Protein AF-A0A259M9S2-F1 (afdb_monomer)

Nearest PDB structures (foldseek):
  8auw-assembly1_D  TM=3.754E-01  e=5.246E-01  Homo sapiens
  6jx6-assembly1_A  TM=3.924E-01  e=1.487E+00  Homo sapiens
  8e2i-assembly1_F  TM=3.327E-01  e=1.340E+00  Homo sapiens
  4tx5-assembly1_A  TM=2.557E-01  e=1.566E+00  Homo sapiens

Structure (mmCIF, N/CA/C/O backbone):
data_AF-A0A259M9S2-F1
#
_entry.id   AF-A0A259M9S2-F1
#
loop_
_atom_site.group_PDB
_atom_site.id
_atom_site.type_symbol
_atom_site.label_atom_id
_atom_site.label_alt_id
_atom_site.label_comp_id
_atom_site.label_asym_id
_atom_site.label_entity_id
_atom_site.label_seq_id
_atom_site.pdbx_PDB_ins_code
_atom_site.Cartn_x
_atom_site.Cartn_y
_atom_site.Cartn_z
_atom_site.occupancy
_atom_site.B_iso_or_equiv
_atom_site.auth_seq_id
_atom_site.auth_comp_id
_atom_site.auth_asym_id
_atom_site.auth_atom_id
_atom_site.pdbx_PDB_model_num
ATOM 1 N N . MET A 1 1 ? -10.170 16.802 14.556 1.00 42.56 1 MET A N 1
ATOM 2 C CA . MET A 1 1 ? -9.519 15.478 14.383 1.00 42.56 1 MET A CA 1
ATOM 3 C C . MET A 1 1 ? -10.327 14.348 15.029 1.00 42.56 1 MET A C 1
ATOM 5 O O . MET A 1 1 ? -10.596 13.367 14.350 1.00 42.56 1 MET A O 1
ATOM 9 N N . LEU A 1 2 ? -10.791 14.502 16.278 1.00 36.97 2 LEU A N 1
ATOM 10 C CA . LEU A 1 2 ? -11.639 13.516 16.976 1.00 36.9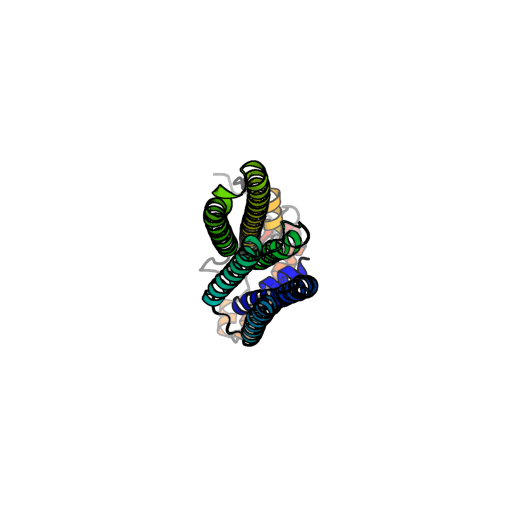7 2 LEU A CA 1
ATOM 11 C C . LEU A 1 2 ? -13.005 13.256 16.301 1.00 36.97 2 LEU A C 1
ATOM 13 O O . LEU A 1 2 ? -13.435 12.109 16.239 1.00 36.97 2 LEU A O 1
ATOM 17 N N . SER A 1 3 ? -13.641 14.275 15.708 1.00 39.19 3 SER A N 1
ATOM 18 C CA . SER A 1 3 ? -14.917 14.130 14.978 1.00 39.19 3 SER A CA 1
ATOM 19 C C . SER A 1 3 ? -14.805 13.242 13.731 1.00 39.19 3 SER A C 1
ATOM 21 O O . SER A 1 3 ? -15.611 12.339 13.536 1.00 39.19 3 SER A O 1
ATOM 23 N N . VAL A 1 4 ? -13.746 13.424 12.937 1.00 52.00 4 VAL A N 1
ATOM 24 C CA . VAL A 1 4 ? -13.471 12.629 11.724 1.00 52.00 4 VAL A CA 1
ATOM 25 C C . VAL A 1 4 ? -13.143 11.170 12.064 1.00 52.00 4 VAL A C 1
ATOM 27 O O . VAL A 1 4 ? -13.458 10.252 11.304 1.00 52.00 4 VAL A O 1
ATOM 30 N N . VAL A 1 5 ? -12.493 10.932 13.206 1.00 52.03 5 VAL A N 1
ATOM 31 C CA . VAL A 1 5 ? -12.189 9.576 13.688 1.00 52.03 5 VAL A CA 1
ATOM 32 C C . VAL A 1 5 ? -13.461 8.887 14.194 1.00 52.03 5 VAL A C 1
ATOM 34 O O . VAL A 1 5 ? -13.692 7.732 13.838 1.00 52.03 5 VAL A O 1
ATOM 37 N N . ALA A 1 6 ? -14.319 9.600 14.931 1.00 49.91 6 ALA A N 1
ATOM 38 C CA . ALA A 1 6 ? -15.613 9.097 15.397 1.00 49.91 6 ALA A CA 1
ATOM 39 C C . ALA A 1 6 ? -16.563 8.747 14.233 1.00 49.91 6 ALA A C 1
ATOM 41 O O . ALA A 1 6 ? -17.180 7.682 14.237 1.00 49.91 6 ALA A O 1
ATOM 42 N N . GLU A 1 7 ? -16.602 9.574 13.186 1.00 50.34 7 GLU A N 1
ATOM 43 C CA . GLU A 1 7 ? -17.384 9.324 11.968 1.00 50.34 7 GLU A CA 1
ATOM 44 C C . GLU A 1 7 ? -16.870 8.104 11.180 1.00 50.34 7 GLU A C 1
ATOM 46 O O . GLU A 1 7 ? -17.639 7.277 10.699 1.00 50.34 7 GLU A O 1
ATOM 51 N N . LYS A 1 8 ? -15.550 7.892 11.107 1.00 51.75 8 LYS A N 1
ATOM 52 C CA . LYS A 1 8 ? -14.987 6.681 10.476 1.00 51.75 8 LYS A CA 1
ATOM 53 C C . LYS A 1 8 ? -15.220 5.402 11.285 1.00 51.75 8 LYS A C 1
ATOM 55 O O . LYS A 1 8 ? -15.170 4.296 10.724 1.00 51.75 8 LYS A O 1
ATOM 60 N N . LEU A 1 9 ? -15.439 5.526 12.592 1.00 53.78 9 LEU A N 1
ATOM 61 C CA . LEU A 1 9 ? -15.725 4.399 13.476 1.00 53.78 9 LEU A CA 1
ATOM 62 C C . LEU A 1 9 ? -17.172 3.904 13.325 1.00 53.78 9 LEU A C 1
ATOM 64 O O . LEU A 1 9 ? -17.367 2.688 13.409 1.00 53.78 9 LEU A O 1
ATOM 68 N N . SER A 1 10 ? -18.129 4.784 12.993 1.00 53.62 10 SER A N 1
ATOM 69 C CA . SER A 1 10 ? -19.543 4.431 12.761 1.00 53.62 10 SER A CA 1
ATOM 70 C C . SER A 1 10 ? -19.818 3.764 11.403 1.00 53.62 10 SER A C 1
ATOM 72 O O . SER A 1 10 ? -20.835 3.093 11.248 1.00 53.62 10 SER A O 1
ATOM 74 N N . LEU A 1 11 ? -18.902 3.874 10.433 1.00 61.16 11 LEU A N 1
ATOM 75 C CA . LEU A 1 11 ? -19.053 3.247 9.114 1.00 61.16 11 LEU A CA 1
ATOM 76 C C . LEU A 1 11 ? -18.985 1.711 9.181 1.00 61.16 11 LEU A C 1
ATOM 78 O O . LEU A 1 11 ? -18.068 1.124 9.771 1.00 61.16 11 LEU A O 1
ATOM 82 N N . ASN A 1 12 ? -19.896 1.041 8.473 1.00 67.38 12 ASN A N 1
ATOM 83 C CA . ASN A 1 12 ? -19.900 -0.416 8.341 1.00 67.38 12 ASN A CA 1
ATOM 84 C C . ASN A 1 12 ? -18.599 -0.927 7.690 1.00 67.38 12 ASN A C 1
ATOM 86 O O . ASN A 1 12 ? -17.953 -0.242 6.892 1.00 67.38 12 ASN A O 1
ATOM 90 N N . ALA A 1 13 ? -18.195 -2.167 7.996 1.00 65.44 13 ALA A N 1
ATOM 91 C CA . ALA A 1 13 ? -16.966 -2.759 7.446 1.00 65.44 13 ALA A CA 1
ATOM 92 C C . ALA A 1 13 ? -16.916 -2.720 5.902 1.00 65.44 13 ALA A C 1
ATOM 94 O O . ALA A 1 13 ? -15.839 -2.533 5.332 1.00 65.44 13 ALA A O 1
ATOM 95 N N . GLY A 1 14 ? -18.075 -2.824 5.240 1.00 67.00 14 GLY A N 1
ATOM 96 C CA . GLY A 1 14 ? -18.222 -2.643 3.793 1.00 67.00 14 GLY A CA 1
ATOM 97 C C . GLY A 1 14 ? -17.944 -1.212 3.317 1.00 67.00 14 GLY A C 1
ATOM 98 O O . GLY A 1 14 ? -17.166 -1.029 2.387 1.00 67.00 14 GLY A O 1
ATOM 99 N N . GLN A 1 15 ? -18.475 -0.193 4.001 1.00 70.50 15 GLN A N 1
ATOM 100 C CA . GLN A 1 15 ? -18.244 1.220 3.657 1.00 70.50 15 GLN A CA 1
ATOM 101 C C . GLN A 1 15 ? -16.765 1.607 3.791 1.00 70.50 15 GLN A C 1
ATOM 103 O O . GLN A 1 15 ? -16.209 2.272 2.919 1.00 70.50 15 GLN A O 1
ATOM 108 N N . ARG A 1 16 ? -16.079 1.122 4.837 1.00 71.12 16 ARG A N 1
ATOM 109 C CA . ARG A 1 16 ? -14.630 1.340 5.001 1.00 71.12 16 ARG A CA 1
ATOM 110 C C . ARG A 1 16 ? -13.797 0.688 3.895 1.00 71.12 16 ARG A C 1
ATOM 112 O O . ARG A 1 16 ? -12.764 1.239 3.520 1.00 71.12 16 ARG A O 1
ATOM 119 N N . ARG A 1 17 ? -14.202 -0.484 3.391 1.00 69.06 17 ARG A N 1
ATOM 120 C CA . ARG A 1 17 ? -13.540 -1.126 2.241 1.00 69.06 17 ARG A CA 1
ATOM 121 C C . ARG A 1 17 ? -13.748 -0.312 0.968 1.00 69.06 17 ARG A C 1
ATOM 123 O O . ARG A 1 17 ? -12.759 0.049 0.341 1.00 69.06 17 ARG A O 1
ATOM 130 N N . TRP A 1 18 ? -14.985 0.084 0.693 1.00 72.12 18 TRP A N 1
ATOM 131 C CA . TRP A 1 18 ? -15.331 0.884 -0.478 1.00 72.12 18 TRP A CA 1
ATOM 132 C C . TRP A 1 18 ? -14.580 2.223 -0.539 1.00 72.12 18 TRP A C 1
ATOM 134 O O . TRP A 1 18 ? -13.980 2.546 -1.559 1.00 72.12 18 TRP A O 1
ATOM 144 N N . HIS A 1 19 ? -14.498 2.972 0.569 1.00 75.25 19 HIS A N 1
ATOM 145 C CA . HIS A 1 19 ? -13.727 4.222 0.594 1.00 75.25 19 HIS A CA 1
ATOM 146 C C . HIS A 1 19 ? -12.235 4.019 0.291 1.00 75.25 19 HIS A C 1
ATOM 148 O O . HIS A 1 19 ? -11.612 4.895 -0.307 1.00 75.25 19 HIS A O 1
ATOM 154 N N . ARG A 1 20 ? -11.646 2.888 0.702 1.00 73.94 20 ARG A N 1
ATOM 155 C CA . ARG A 1 20 ? -10.247 2.564 0.384 1.00 73.94 20 ARG A CA 1
ATOM 156 C C . ARG A 1 20 ? -10.075 2.185 -1.083 1.00 73.94 20 ARG A C 1
ATOM 158 O O . ARG A 1 20 ? -9.141 2.669 -1.712 1.00 73.94 20 ARG A O 1
ATOM 165 N N . GLU A 1 21 ? -10.980 1.376 -1.624 1.00 74.75 21 GLU A N 1
ATOM 166 C CA . GLU A 1 21 ? -10.973 0.985 -3.039 1.00 74.75 21 GLU A CA 1
ATOM 167 C C . GLU A 1 21 ? -11.142 2.199 -3.954 1.00 74.75 21 GLU A C 1
ATOM 169 O O . GLU A 1 21 ? -10.346 2.385 -4.869 1.00 74.75 21 GLU A O 1
ATOM 174 N N . ARG A 1 22 ? -12.082 3.097 -3.636 1.00 80.12 22 ARG A N 1
ATOM 175 C CA . ARG A 1 22 ? -12.296 4.338 -4.388 1.00 80.12 22 ARG A CA 1
ATOM 176 C C . ARG A 1 22 ? -11.076 5.258 -4.344 1.00 80.12 22 ARG A C 1
ATOM 178 O O . ARG A 1 22 ? -10.656 5.752 -5.383 1.00 80.12 22 ARG A O 1
ATOM 185 N N . ARG A 1 23 ? -10.459 5.455 -3.172 1.00 80.06 23 ARG A N 1
ATOM 186 C CA . ARG A 1 23 ? -9.207 6.232 -3.059 1.00 80.06 23 ARG A CA 1
ATOM 187 C C . ARG A 1 23 ? -8.084 5.616 -3.890 1.00 80.06 23 ARG A C 1
ATOM 189 O O . ARG A 1 23 ? -7.396 6.336 -4.600 1.00 80.06 23 ARG A O 1
ATOM 196 N N . SER A 1 24 ? -7.927 4.295 -3.830 1.00 77.38 24 SER A N 1
ATOM 197 C CA . SER A 1 24 ? -6.922 3.585 -4.621 1.00 77.38 24 SER A CA 1
ATOM 198 C C . SER A 1 24 ? -7.166 3.730 -6.124 1.00 77.38 24 SER A C 1
ATOM 200 O O . SER A 1 24 ? -6.209 3.943 -6.856 1.00 77.38 24 SER A O 1
ATOM 202 N N . ALA A 1 25 ? -8.415 3.672 -6.587 1.00 81.69 25 ALA A N 1
ATOM 203 C CA . ALA A 1 25 ? -8.736 3.845 -8.001 1.00 81.69 25 ALA A CA 1
ATOM 204 C C . ALA A 1 25 ? -8.428 5.272 -8.496 1.00 81.69 25 ALA A C 1
ATOM 206 O O . ALA A 1 25 ? -7.789 5.435 -9.533 1.00 81.69 25 ALA A O 1
ATOM 207 N N . TRP A 1 26 ? -8.775 6.302 -7.715 1.00 84.12 26 TRP A N 1
ATOM 208 C CA . TRP A 1 26 ? -8.430 7.696 -8.033 1.00 84.12 26 TRP A CA 1
ATOM 209 C C . TRP A 1 26 ? -6.920 7.943 -8.072 1.00 84.12 26 TRP A C 1
ATOM 211 O O . TRP A 1 26 ? -6.422 8.600 -8.981 1.00 84.12 26 TRP A O 1
ATOM 221 N N . LEU A 1 27 ? -6.168 7.366 -7.133 1.00 82.06 27 LEU A N 1
ATOM 222 C CA . LEU A 1 27 ? -4.705 7.442 -7.144 1.00 82.06 27 LEU A CA 1
ATOM 223 C C . LEU A 1 27 ? -4.089 6.748 -8.366 1.00 82.06 27 LEU A C 1
ATOM 225 O O . LEU A 1 27 ? -2.995 7.115 -8.785 1.00 82.06 27 LEU A O 1
ATOM 229 N N . ARG A 1 28 ? -4.771 5.753 -8.946 1.00 83.44 28 ARG A N 1
ATOM 230 C CA . ARG A 1 28 ? -4.296 5.075 -10.157 1.00 83.44 28 ARG A CA 1
ATOM 231 C C . ARG A 1 28 ? -4.451 5.957 -11.388 1.00 83.44 28 ARG A C 1
ATOM 233 O O . ARG A 1 28 ? -3.589 5.934 -12.254 1.00 83.44 28 ARG A O 1
ATOM 240 N N . LEU A 1 29 ? -5.499 6.780 -11.426 1.00 86.12 29 LEU A N 1
ATOM 241 C CA . LEU A 1 29 ? -5.682 7.794 -12.463 1.00 86.12 29 LEU A CA 1
ATOM 242 C C . LEU A 1 29 ? -4.562 8.844 -12.413 1.00 86.12 29 LEU A C 1
ATOM 244 O O . LEU A 1 29 ? -4.037 9.220 -13.454 1.00 86.12 29 LEU A O 1
ATOM 248 N N . VAL A 1 30 ? -4.129 9.250 -11.215 1.00 84.88 30 VAL A N 1
ATOM 249 C CA . VAL A 1 30 ? -2.957 10.133 -11.060 1.00 84.88 30 VAL A CA 1
ATOM 250 C C . VAL A 1 30 ? -1.685 9.455 -11.577 1.00 84.88 30 VAL A C 1
ATOM 252 O O . VAL A 1 30 ? -0.933 10.069 -12.327 1.00 84.88 30 VAL A O 1
ATOM 255 N N . ALA A 1 31 ? -1.464 8.180 -11.240 1.00 82.44 31 ALA A N 1
ATOM 256 C CA . ALA A 1 31 ? -0.329 7.419 -11.765 1.00 82.44 31 ALA A CA 1
ATOM 257 C C . ALA A 1 31 ? -0.372 7.292 -13.302 1.00 82.44 31 ALA A C 1
ATOM 259 O O . ALA A 1 31 ? 0.659 7.444 -13.946 1.00 82.44 31 ALA A O 1
ATOM 260 N N . LEU A 1 32 ? -1.556 7.080 -13.891 1.00 85.75 32 LEU A N 1
ATOM 261 C CA . LEU A 1 32 ? -1.766 7.083 -15.344 1.00 85.75 32 LEU A CA 1
ATOM 262 C C . LEU A 1 32 ? -1.434 8.449 -15.956 1.00 85.75 32 LEU A C 1
ATOM 264 O O . LEU A 1 32 ? -0.767 8.497 -16.980 1.00 85.75 32 LEU A O 1
ATOM 268 N N . ALA A 1 33 ? -1.852 9.555 -15.336 1.00 86.19 33 ALA A N 1
ATOM 269 C CA . ALA A 1 33 ? -1.531 10.892 -15.831 1.00 86.19 33 ALA A CA 1
ATOM 270 C C . ALA A 1 33 ? -0.015 11.142 -15.838 1.00 86.19 33 ALA A C 1
ATOM 272 O O . ALA A 1 33 ? 0.523 11.632 -16.828 1.00 86.19 33 ALA A O 1
ATOM 273 N N . ILE A 1 34 ? 0.683 10.744 -14.768 1.00 83.12 34 ILE A N 1
ATOM 274 C CA . ILE A 1 34 ? 2.147 10.824 -14.699 1.00 83.12 34 ILE A CA 1
ATOM 275 C C . ILE A 1 34 ? 2.780 9.951 -15.788 1.00 83.12 34 ILE A C 1
ATOM 277 O O . ILE A 1 34 ? 3.676 10.422 -16.481 1.00 83.12 34 ILE A O 1
ATOM 281 N N . LEU A 1 35 ? 2.291 8.720 -15.977 1.00 81.50 35 LEU A N 1
ATOM 282 C CA . LEU A 1 35 ? 2.759 7.810 -17.025 1.00 81.50 35 LEU A CA 1
ATOM 283 C C . LEU A 1 35 ? 2.612 8.436 -18.419 1.00 81.50 35 LEU A C 1
ATOM 285 O O . LEU A 1 35 ? 3.571 8.446 -19.178 1.00 81.50 35 LEU A O 1
ATOM 289 N N . VAL A 1 36 ? 1.439 8.988 -18.741 1.00 83.81 36 VAL A N 1
ATOM 290 C CA . VAL A 1 36 ? 1.151 9.616 -20.042 1.00 83.81 36 VAL A CA 1
ATOM 291 C C . VAL A 1 36 ? 2.066 10.806 -20.298 1.00 83.81 36 VAL A C 1
ATOM 293 O O . VAL A 1 36 ? 2.613 10.921 -21.388 1.00 83.81 36 VAL A O 1
ATOM 296 N N . VAL A 1 37 ? 2.263 11.678 -19.306 1.00 83.00 37 VAL A N 1
ATOM 297 C CA . VAL A 1 37 ? 3.175 12.824 -19.443 1.00 83.00 37 VAL A CA 1
ATOM 298 C C . VAL A 1 37 ? 4.607 12.339 -19.650 1.00 83.00 37 VAL A C 1
ATOM 300 O O . VAL A 1 37 ? 5.309 12.829 -20.527 1.00 83.00 37 VAL A O 1
ATOM 303 N N . ASN A 1 38 ? 5.038 11.356 -18.866 1.00 77.44 38 ASN A N 1
ATOM 304 C CA . ASN A 1 38 ? 6.409 10.874 -18.875 1.00 77.44 38 ASN A CA 1
ATOM 305 C C . ASN A 1 38 ? 6.759 10.116 -20.174 1.00 77.44 38 ASN A C 1
ATOM 307 O O . ASN A 1 38 ? 7.769 10.425 -20.801 1.00 77.44 38 ASN A O 1
ATOM 311 N N . LEU A 1 39 ? 5.888 9.207 -20.632 1.00 75.69 39 LEU A N 1
ATOM 312 C CA . LEU A 1 39 ? 6.052 8.489 -21.904 1.00 75.69 39 LEU A CA 1
ATOM 313 C C . LEU A 1 39 ? 5.773 9.379 -23.116 1.00 75.69 39 LEU A C 1
ATOM 315 O O . LEU A 1 39 ? 6.456 9.250 -24.124 1.00 75.69 39 LEU A O 1
ATOM 319 N N . GLY A 1 40 ? 4.797 10.285 -23.039 1.00 72.12 40 GLY A N 1
ATOM 320 C CA . GLY A 1 40 ? 4.454 11.186 -24.142 1.00 72.12 40 GLY A CA 1
ATOM 321 C C . GLY A 1 40 ? 5.572 12.176 -24.465 1.00 72.12 40 GLY A C 1
ATOM 322 O O . GLY A 1 40 ? 5.806 12.479 -25.630 1.00 72.12 40 GLY A O 1
ATOM 323 N N . LEU A 1 41 ? 6.309 12.633 -23.447 1.00 68.12 41 LEU A N 1
ATOM 324 C CA . LEU A 1 41 ? 7.508 13.455 -23.638 1.00 68.12 41 LEU A CA 1
ATOM 325 C C . LEU A 1 41 ? 8.697 12.640 -24.174 1.00 68.12 41 LEU A C 1
ATOM 327 O O . LEU A 1 41 ? 9.496 13.173 -24.939 1.00 68.12 41 LEU A O 1
ATOM 331 N N . ALA A 1 42 ? 8.807 11.360 -23.800 1.00 63.09 42 ALA A N 1
ATOM 332 C CA . ALA A 1 42 ? 9.892 10.474 -24.230 1.00 63.09 42 ALA A CA 1
ATOM 333 C C . ALA A 1 42 ? 9.684 9.867 -25.636 1.00 63.09 42 ALA A C 1
ATOM 335 O O . ALA A 1 42 ? 10.652 9.562 -26.329 1.00 63.09 42 ALA A O 1
ATOM 336 N N . GLY A 1 43 ? 8.433 9.690 -26.069 1.00 56.56 43 GLY A N 1
ATOM 337 C CA . GLY A 1 43 ? 8.043 8.940 -27.269 1.00 56.56 43 GLY A CA 1
ATOM 338 C C . GLY A 1 43 ? 8.162 9.679 -28.605 1.00 56.56 43 GLY A C 1
ATOM 339 O O . GLY A 1 43 ? 7.687 9.166 -29.613 1.00 56.56 43 GLY A O 1
ATOM 340 N N . THR A 1 44 ? 8.781 10.862 -28.653 1.00 56.75 44 THR A N 1
ATOM 341 C CA . THR A 1 44 ? 8.948 11.629 -29.904 1.00 56.75 44 THR A CA 1
ATOM 342 C C . THR A 1 44 ? 10.042 11.080 -30.830 1.00 56.75 44 THR A C 1
ATOM 344 O O . THR A 1 44 ? 10.186 11.574 -31.946 1.00 56.75 44 THR A O 1
ATOM 347 N N . GLN A 1 45 ? 10.790 10.049 -30.416 1.00 55.62 45 GLN A N 1
ATOM 348 C CA . GLN A 1 45 ? 11.844 9.419 -31.220 1.00 55.62 45 GLN A CA 1
ATOM 349 C C . GLN A 1 45 ? 11.688 7.885 -31.278 1.00 55.62 45 GLN A C 1
ATOM 351 O O . GLN A 1 45 ? 11.906 7.195 -30.283 1.00 55.62 45 GLN A O 1
ATOM 356 N N . ASP A 1 46 ? 11.332 7.383 -32.464 1.00 54.06 46 ASP A N 1
ATOM 357 C CA . ASP A 1 46 ? 11.387 6.000 -32.990 1.00 54.06 46 ASP A CA 1
ATOM 358 C C . ASP A 1 46 ? 10.624 4.839 -32.311 1.00 54.06 46 ASP A C 1
ATOM 360 O O . ASP A 1 46 ? 10.249 3.904 -33.016 1.00 54.06 46 ASP A O 1
ATOM 364 N N . SER A 1 47 ? 10.275 4.884 -31.020 1.00 60.91 47 SER A N 1
ATOM 365 C CA . SER A 1 47 ? 9.587 3.759 -30.330 1.00 60.91 47 SER A CA 1
ATOM 366 C C . SER A 1 47 ? 8.113 4.026 -29.973 1.00 60.91 47 SER A C 1
ATOM 368 O O . SER A 1 47 ? 7.577 3.460 -29.017 1.00 60.91 47 SER A O 1
ATOM 370 N N . GLY A 1 48 ? 7.431 4.889 -30.734 1.00 65.19 48 GLY A N 1
ATOM 371 C CA . GLY A 1 48 ? 6.076 5.373 -30.418 1.00 65.19 48 GLY A CA 1
ATOM 372 C C . GLY A 1 48 ? 5.027 4.271 -30.205 1.00 65.19 48 GLY A C 1
ATOM 373 O O . GLY A 1 48 ? 4.218 4.372 -29.286 1.00 65.19 48 GLY A O 1
ATOM 374 N N . ILE A 1 49 ? 5.092 3.178 -30.975 1.00 69.69 49 ILE A N 1
ATOM 375 C CA . ILE A 1 49 ? 4.086 2.099 -30.947 1.00 69.69 49 ILE A CA 1
ATOM 376 C C . ILE A 1 49 ? 4.087 1.347 -29.604 1.00 69.69 49 ILE A C 1
ATOM 378 O O . ILE A 1 49 ? 3.026 1.013 -29.075 1.00 69.69 49 ILE A O 1
ATOM 382 N N . VAL A 1 50 ? 5.260 1.076 -29.021 1.00 73.31 50 VAL A N 1
ATOM 383 C CA . VAL A 1 50 ? 5.353 0.348 -27.742 1.00 73.31 50 VAL A CA 1
ATOM 384 C C . VAL A 1 50 ? 4.822 1.213 -26.599 1.00 73.31 50 VAL A C 1
ATOM 386 O O . VAL A 1 50 ? 4.005 0.750 -25.802 1.00 73.31 50 VAL A O 1
ATOM 389 N N . TYR A 1 51 ? 5.217 2.487 -26.544 1.00 76.25 51 TYR A N 1
ATOM 390 C CA . TYR A 1 51 ? 4.752 3.416 -25.511 1.00 76.25 51 TYR A CA 1
ATOM 391 C C . TYR A 1 51 ? 3.252 3.705 -25.612 1.00 76.25 51 TYR A C 1
ATOM 393 O O . TYR A 1 51 ? 2.567 3.743 -24.587 1.00 76.25 51 TYR A O 1
ATOM 401 N N . GLU A 1 52 ? 2.723 3.837 -26.828 1.00 76.31 52 GLU A N 1
ATOM 402 C CA . GLU A 1 52 ? 1.289 3.988 -27.074 1.00 76.31 52 GLU A CA 1
ATOM 403 C C . GLU A 1 52 ? 0.510 2.764 -26.574 1.00 76.31 52 GLU A C 1
ATOM 405 O O . GLU A 1 52 ? -0.443 2.909 -25.805 1.00 76.31 52 GLU A O 1
ATOM 410 N N . ASN A 1 53 ? 0.976 1.552 -26.895 1.00 81.44 53 ASN A N 1
ATOM 411 C CA . ASN A 1 53 ? 0.368 0.314 -26.405 1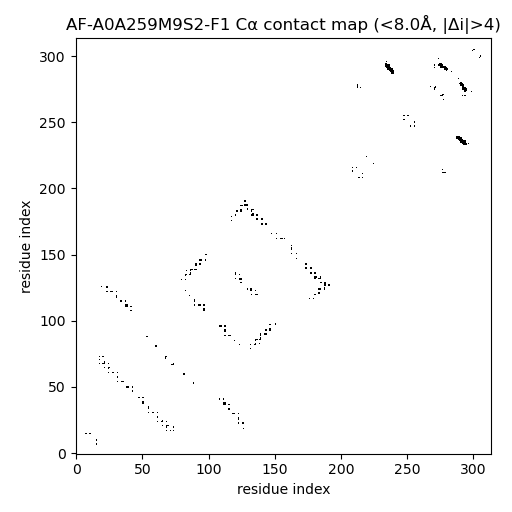.00 81.44 53 ASN A CA 1
ATOM 412 C C . ASN A 1 53 ? 0.388 0.221 -24.871 1.00 81.44 53 ASN A C 1
ATOM 414 O O . ASN A 1 53 ? -0.617 -0.157 -24.265 1.00 81.44 53 ASN A O 1
ATOM 418 N N . ILE A 1 54 ? 1.494 0.604 -24.222 1.00 81.62 54 ILE A N 1
ATOM 419 C CA . ILE A 1 54 ? 1.600 0.623 -22.754 1.00 81.62 54 ILE A CA 1
ATOM 420 C C . ILE A 1 54 ? 0.568 1.580 -22.149 1.00 81.62 54 ILE A C 1
ATOM 422 O O . ILE A 1 54 ? -0.140 1.206 -21.209 1.00 81.62 54 ILE A O 1
ATOM 426 N N . ILE A 1 55 ? 0.441 2.793 -22.696 1.00 83.19 55 ILE A N 1
ATOM 427 C CA . ILE A 1 55 ? -0.530 3.790 -22.230 1.00 83.19 55 ILE A CA 1
ATOM 428 C C . ILE A 1 55 ? -1.963 3.280 -22.408 1.00 83.19 55 ILE A C 1
ATOM 430 O O . ILE A 1 55 ? -2.763 3.384 -21.476 1.00 83.19 55 ILE A O 1
ATOM 434 N N . VAL A 1 56 ? -2.292 2.700 -23.566 1.00 86.12 56 VAL A N 1
ATOM 435 C CA . VAL A 1 56 ? -3.638 2.186 -23.863 1.00 86.12 56 VAL A CA 1
ATOM 436 C C . VAL A 1 56 ? -4.001 1.034 -22.926 1.00 86.12 56 VAL A C 1
ATOM 438 O O . VAL A 1 56 ? -5.066 1.057 -22.303 1.00 86.12 56 VAL A O 1
ATOM 441 N N . VAL A 1 57 ? -3.109 0.053 -22.758 1.00 86.31 57 VAL A N 1
ATOM 442 C CA . VAL A 1 57 ? -3.342 -1.107 -21.882 1.00 86.31 57 VAL A CA 1
ATOM 443 C C . VAL A 1 57 ? -3.463 -0.673 -20.420 1.00 86.31 57 VAL A C 1
ATOM 445 O O . VAL A 1 57 ? -4.405 -1.070 -19.726 1.00 86.31 57 VAL A O 1
ATOM 448 N N . TYR A 1 58 ? -2.556 0.182 -19.940 1.00 85.25 58 TYR A N 1
ATOM 449 C CA . TYR A 1 58 ? -2.597 0.679 -18.565 1.00 85.25 58 TYR A CA 1
ATOM 450 C C . TYR A 1 58 ? -3.814 1.585 -18.310 1.00 85.25 58 TYR A C 1
ATOM 452 O O . TYR A 1 58 ? -4.442 1.517 -17.246 1.00 85.25 58 TYR A O 1
ATOM 460 N N . GLY A 1 59 ? -4.211 2.379 -19.307 1.00 86.00 59 GLY A N 1
ATOM 461 C CA . GLY A 1 59 ? -5.439 3.169 -19.310 1.00 86.00 59 GLY A CA 1
ATOM 462 C C . GLY A 1 59 ? -6.684 2.292 -19.189 1.00 86.00 59 GLY A C 1
ATOM 463 O O . GLY A 1 59 ? -7.500 2.508 -18.291 1.00 86.00 59 GLY A O 1
ATOM 464 N N . ALA A 1 60 ? -6.794 1.239 -20.003 1.00 87.12 60 ALA A N 1
ATOM 465 C CA . ALA A 1 60 ? -7.902 0.286 -19.953 1.00 87.12 60 ALA A CA 1
ATOM 466 C C . ALA A 1 60 ? -7.989 -0.440 -18.597 1.00 87.12 60 ALA A C 1
ATOM 468 O O . ALA A 1 60 ? -9.072 -0.551 -18.010 1.00 87.12 60 ALA A O 1
ATOM 469 N N . LEU A 1 61 ? -6.850 -0.872 -18.039 1.00 86.38 61 LEU A N 1
ATOM 470 C CA . LEU A 1 61 ? -6.776 -1.462 -16.696 1.00 86.38 61 LEU A CA 1
ATOM 471 C C . LEU A 1 61 ? -7.214 -0.474 -15.604 1.00 86.38 61 LEU A C 1
ATOM 473 O O . LEU A 1 61 ? -7.876 -0.869 -14.639 1.00 86.38 61 LEU A O 1
ATOM 477 N N . THR A 1 62 ? -6.871 0.807 -15.752 1.00 86.44 62 THR A N 1
ATOM 478 C CA . THR A 1 62 ? -7.250 1.874 -14.816 1.00 86.44 62 THR A CA 1
ATOM 479 C C . THR A 1 62 ? -8.744 2.179 -14.882 1.00 86.44 62 THR A C 1
ATOM 481 O O . THR A 1 62 ? -9.396 2.242 -13.838 1.00 86.44 62 THR A O 1
ATOM 484 N N . ILE A 1 63 ? -9.312 2.280 -16.085 1.00 87.00 63 ILE A N 1
ATOM 485 C CA . ILE A 1 63 ? -10.753 2.469 -16.303 1.00 87.00 63 ILE A CA 1
ATOM 486 C C . ILE A 1 63 ? -11.535 1.284 -15.730 1.00 87.00 63 ILE A C 1
ATOM 488 O O . ILE A 1 63 ? -12.482 1.480 -14.971 1.00 87.00 63 ILE A O 1
ATOM 492 N N . THR A 1 64 ? -11.095 0.054 -16.005 1.00 85.75 64 THR A N 1
ATOM 493 C CA . THR A 1 64 ? -11.719 -1.160 -15.456 1.00 85.75 64 THR A CA 1
ATOM 494 C C . THR A 1 64 ? -11.703 -1.147 -13.925 1.00 85.75 64 THR A C 1
ATOM 496 O O . THR A 1 64 ? -12.711 -1.452 -13.286 1.00 85.75 64 THR A O 1
ATOM 499 N N . ALA A 1 65 ? -10.585 -0.732 -13.317 1.00 81.56 65 ALA A N 1
ATOM 500 C CA . ALA A 1 65 ? -10.469 -0.614 -11.866 1.00 81.56 65 ALA A CA 1
ATOM 501 C C . ALA A 1 65 ? -11.407 0.460 -11.281 1.00 81.56 65 ALA A C 1
ATOM 503 O O . ALA A 1 65 ? -11.994 0.238 -10.221 1.00 81.56 65 ALA A O 1
ATOM 504 N N . LEU A 1 66 ? -11.572 1.600 -11.962 1.00 84.50 66 LEU A N 1
ATOM 505 C CA . LEU A 1 66 ? -12.495 2.671 -11.569 1.00 84.50 66 LEU A CA 1
ATOM 506 C C . LEU A 1 66 ? -13.957 2.229 -11.658 1.00 84.50 66 LEU A C 1
ATOM 508 O O . LEU A 1 66 ? -14.701 2.400 -10.693 1.00 84.50 66 LEU A O 1
ATOM 512 N N . ILE A 1 67 ? -14.347 1.610 -12.776 1.00 84.69 67 ILE A N 1
ATOM 513 C CA . ILE A 1 67 ? -15.700 1.080 -12.981 1.00 84.69 67 ILE A CA 1
ATOM 514 C C . ILE A 1 67 ? -16.029 0.070 -11.881 1.00 84.69 67 ILE A C 1
ATOM 516 O O . ILE A 1 67 ? -17.078 0.156 -11.245 1.00 84.69 67 ILE A O 1
ATOM 520 N N . LEU A 1 68 ? -15.114 -0.855 -11.588 1.00 82.75 68 LEU A N 1
ATOM 521 C CA . LEU A 1 68 ? -15.357 -1.868 -10.569 1.00 82.75 68 LEU A CA 1
ATOM 522 C C . LEU A 1 68 ? -15.422 -1.294 -9.144 1.00 82.75 68 LEU A C 1
ATOM 524 O O . LEU A 1 68 ? -16.221 -1.764 -8.326 1.00 82.75 68 LEU A O 1
ATOM 528 N N . ALA A 1 69 ? -14.609 -0.274 -8.851 1.00 79.50 69 ALA A N 1
ATOM 529 C CA . ALA A 1 69 ? -14.651 0.439 -7.578 1.00 79.50 69 ALA A CA 1
ATOM 530 C C . ALA A 1 69 ? -15.986 1.184 -7.385 1.00 79.50 69 ALA A C 1
ATOM 532 O O . ALA A 1 69 ? -16.542 1.177 -6.282 1.00 79.50 69 ALA A O 1
ATOM 533 N N . GLU A 1 70 ? -16.537 1.775 -8.449 1.00 81.62 70 GLU A N 1
ATOM 534 C CA . GLU A 1 70 ? -17.829 2.465 -8.394 1.00 81.62 70 GLU A CA 1
ATOM 535 C C . GLU A 1 70 ? -19.002 1.479 -8.305 1.00 81.62 70 GLU A C 1
ATOM 537 O O . GLU A 1 70 ? -19.922 1.677 -7.512 1.00 81.62 70 GLU A O 1
ATOM 542 N N . LEU A 1 71 ? -18.909 0.338 -8.997 1.00 79.06 71 LEU A N 1
ATOM 543 C CA . LEU A 1 71 ? -19.886 -0.758 -8.941 1.00 79.06 71 LEU A CA 1
ATOM 544 C C . LEU A 1 71 ? -19.872 -1.549 -7.618 1.00 79.06 71 LEU A C 1
ATOM 546 O O . LEU A 1 71 ? -20.628 -2.510 -7.471 1.00 79.06 71 LEU A O 1
ATOM 550 N N . ARG A 1 72 ? -19.022 -1.180 -6.647 1.00 70.44 72 ARG A N 1
ATOM 551 C CA . ARG A 1 72 ? -18.869 -1.851 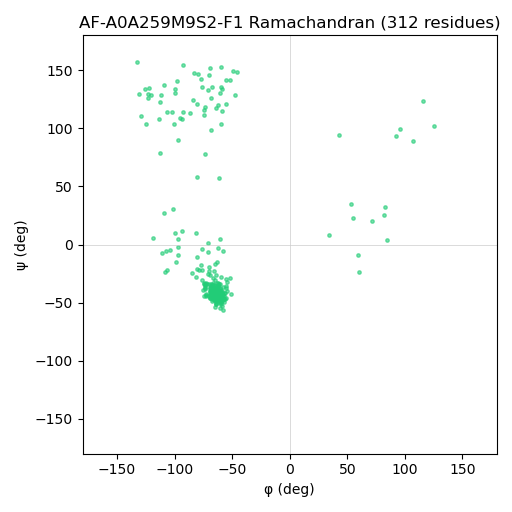-5.337 1.00 70.44 72 ARG A CA 1
ATOM 552 C C . ARG A 1 72 ? -18.566 -3.357 -5.429 1.00 70.44 72 ARG A C 1
ATOM 554 O O . ARG A 1 72 ? -18.808 -4.091 -4.472 1.00 70.44 72 ARG A O 1
ATOM 561 N N . ARG A 1 73 ? -18.017 -3.824 -6.555 1.00 68.12 73 ARG A N 1
ATOM 562 C CA . ARG A 1 73 ? -17.680 -5.238 -6.819 1.00 68.12 73 ARG A CA 1
ATOM 563 C C . ARG A 1 73 ? -16.184 -5.533 -6.649 1.00 68.12 73 ARG A C 1
ATOM 565 O O . ARG A 1 73 ? -15.637 -6.410 -7.310 1.00 68.12 73 ARG A O 1
ATOM 572 N N . GLY A 1 74 ? -15.508 -4.812 -5.756 1.00 62.38 74 GLY A N 1
ATOM 573 C CA . GLY A 1 74 ? -14.093 -5.025 -5.458 1.00 62.38 74 GLY A CA 1
ATOM 574 C C . GLY A 1 74 ? -13.849 -6.357 -4.747 1.00 62.38 74 GLY A C 1
ATOM 575 O O . GLY A 1 74 ? -14.014 -6.471 -3.532 1.00 62.38 74 GLY A O 1
ATOM 576 N N . THR A 1 75 ? -13.442 -7.385 -5.491 1.00 67.25 75 THR A N 1
ATOM 577 C CA . THR A 1 75 ? -12.928 -8.627 -4.901 1.00 67.25 75 THR A CA 1
ATOM 578 C C . THR A 1 75 ? -11.475 -8.446 -4.466 1.00 67.25 75 THR A C 1
ATOM 580 O O . THR A 1 75 ? -10.689 -7.712 -5.070 1.00 67.25 75 THR A O 1
ATOM 583 N N . THR A 1 76 ? -11.084 -9.118 -3.383 1.00 71.88 76 THR A N 1
ATOM 584 C CA . THR A 1 76 ? -9.735 -8.988 -2.812 1.00 71.88 76 THR A CA 1
ATOM 585 C C . THR A 1 76 ? -8.635 -9.528 -3.722 1.00 71.88 76 THR A C 1
ATOM 587 O O . THR A 1 76 ? -7.523 -9.000 -3.667 1.00 71.88 76 THR A O 1
ATOM 590 N N . TRP A 1 77 ? -8.932 -10.524 -4.566 1.00 79.38 77 TRP A N 1
ATOM 591 C CA . TRP A 1 77 ? -7.987 -11.070 -5.548 1.00 79.38 77 TRP A CA 1
ATOM 592 C C . TRP A 1 77 ? -7.583 -10.016 -6.579 1.00 79.38 77 TRP A C 1
ATOM 594 O O . TRP A 1 77 ? -6.395 -9.847 -6.820 1.00 79.38 77 TRP A O 1
ATOM 604 N N . LEU A 1 78 ? -8.505 -9.212 -7.110 1.00 82.19 78 LEU A N 1
ATOM 605 C CA . LEU A 1 78 ? -8.171 -8.250 -8.170 1.00 82.19 78 LEU A CA 1
ATOM 606 C C . LEU A 1 78 ? -7.031 -7.291 -7.811 1.00 82.19 78 LEU A C 1
ATOM 608 O O . LEU A 1 78 ? -6.268 -6.893 -8.682 1.00 82.19 78 LEU A O 1
ATOM 612 N N . SER A 1 79 ? -6.854 -6.971 -6.525 1.00 82.00 79 SER A N 1
ATOM 613 C CA . SER A 1 79 ? -5.703 -6.178 -6.074 1.00 82.00 79 SER A CA 1
ATOM 614 C C . SER A 1 79 ? -4.355 -6.845 -6.372 1.00 82.00 79 SER A C 1
ATOM 616 O O . SER A 1 79 ? -3.415 -6.147 -6.722 1.00 82.00 79 SER A O 1
ATOM 618 N N . TRP A 1 80 ? -4.255 -8.168 -6.242 1.00 87.69 80 TRP A N 1
ATOM 619 C CA . TRP A 1 80 ? -3.042 -8.925 -6.565 1.00 87.69 80 TRP A CA 1
ATOM 620 C C . TRP A 1 80 ? -2.776 -8.928 -8.063 1.00 87.69 80 TRP A C 1
ATOM 622 O O . TRP A 1 80 ? -1.660 -8.654 -8.484 1.00 87.69 80 TRP A O 1
ATOM 632 N N . LEU A 1 81 ? -3.821 -9.172 -8.855 1.00 89.06 81 LEU A N 1
ATOM 633 C CA . LEU A 1 81 ? -3.736 -9.166 -10.311 1.00 89.06 81 LEU A CA 1
ATOM 634 C C . LEU A 1 81 ? -3.237 -7.807 -10.819 1.00 89.06 81 LEU A C 1
ATOM 636 O O . LEU A 1 81 ? -2.292 -7.761 -11.596 1.00 89.06 81 LEU A O 1
ATOM 640 N N . TYR A 1 82 ? -3.786 -6.699 -10.313 1.00 87.62 82 TYR A N 1
ATOM 641 C CA . TYR A 1 82 ? -3.311 -5.367 -10.691 1.00 87.62 82 TYR A CA 1
ATOM 642 C C . TYR A 1 82 ? -1.855 -5.105 -10.314 1.00 87.62 82 TYR A C 1
ATOM 644 O O . TYR A 1 82 ? -1.141 -4.529 -11.119 1.00 87.62 82 TYR A O 1
ATOM 652 N N . VAL A 1 83 ? -1.402 -5.552 -9.142 1.00 90.19 83 VAL A N 1
ATOM 653 C CA . VAL A 1 83 ? 0.001 -5.381 -8.735 1.00 90.19 83 VAL A CA 1
ATOM 654 C C . VAL A 1 83 ? 0.950 -6.163 -9.646 1.00 90.19 83 VAL A C 1
ATOM 656 O O . VAL A 1 83 ? 2.013 -5.657 -9.990 1.00 90.19 83 VAL A O 1
ATOM 659 N N . VAL A 1 84 ? 0.564 -7.370 -10.070 1.00 91.31 84 VAL A N 1
ATOM 660 C CA . VAL A 1 84 ? 1.345 -8.153 -11.039 1.00 91.31 84 VAL A CA 1
ATOM 661 C C . VAL A 1 84 ? 1.410 -7.438 -12.390 1.00 91.31 84 VAL A C 1
ATOM 663 O O . VAL A 1 84 ? 2.489 -7.339 -12.962 1.00 91.31 84 VAL A O 1
ATOM 666 N N . PHE A 1 85 ? 0.293 -6.880 -12.872 1.00 89.69 85 PHE A N 1
ATOM 667 C CA . PHE A 1 85 ? 0.285 -6.069 -14.095 1.00 89.69 85 PHE A CA 1
ATOM 668 C C . PHE A 1 85 ? 1.159 -4.817 -13.976 1.00 89.69 85 PHE A C 1
ATOM 670 O O . PHE A 1 85 ? 1.909 -4.515 -14.900 1.00 89.69 85 PHE A O 1
ATOM 677 N N . ASP A 1 86 ? 1.096 -4.110 -12.846 1.00 89.19 86 ASP A N 1
ATOM 678 C CA . ASP A 1 86 ? 1.928 -2.931 -12.602 1.00 89.19 86 ASP A CA 1
ATOM 679 C C . ASP A 1 86 ? 3.423 -3.321 -12.611 1.00 89.19 86 ASP A C 1
ATOM 681 O O . ASP A 1 86 ? 4.238 -2.614 -13.197 1.00 89.19 86 ASP A O 1
ATOM 685 N N . ALA A 1 87 ? 3.794 -4.469 -12.024 1.00 91.38 87 ALA A N 1
ATOM 686 C CA . ALA A 1 87 ? 5.172 -4.971 -12.037 1.00 91.38 87 ALA A CA 1
ATOM 687 C C . ALA A 1 87 ? 5.628 -5.401 -13.443 1.00 91.38 87 ALA A C 1
ATOM 689 O O . ALA A 1 87 ? 6.748 -5.102 -13.850 1.00 91.38 87 ALA A O 1
ATOM 690 N N . MET A 1 88 ? 4.749 -6.058 -14.206 1.00 90.31 88 MET A N 1
ATOM 691 C CA . MET A 1 88 ? 5.003 -6.442 -15.596 1.00 90.31 88 MET A CA 1
ATOM 692 C C . MET A 1 88 ? 5.207 -5.215 -16.493 1.00 90.31 88 MET A C 1
ATOM 694 O O . MET A 1 88 ? 6.078 -5.232 -17.356 1.00 90.31 88 MET A O 1
ATOM 698 N N . LEU A 1 89 ? 4.459 -4.133 -16.268 1.00 87.25 89 LEU A N 1
ATOM 699 C CA . LEU A 1 89 ? 4.650 -2.874 -16.986 1.00 87.25 89 LEU A CA 1
ATOM 700 C C . LEU A 1 89 ? 6.038 -2.282 -16.717 1.00 87.25 89 LEU A C 1
ATOM 702 O O . LEU A 1 89 ? 6.719 -1.895 -17.662 1.00 87.25 89 LEU A O 1
ATOM 706 N N . VAL A 1 90 ? 6.483 -2.255 -15.454 1.00 87.69 90 VAL A N 1
ATOM 707 C CA . VAL A 1 90 ? 7.845 -1.806 -15.105 1.00 87.69 90 VAL A CA 1
ATOM 708 C C . VAL A 1 90 ? 8.898 -2.684 -15.779 1.00 87.69 90 VAL A C 1
ATOM 710 O O . VAL A 1 90 ? 9.860 -2.163 -16.334 1.00 87.69 90 VAL A O 1
ATOM 713 N N . PHE A 1 91 ? 8.696 -4.002 -15.788 1.00 87.62 91 PHE A N 1
ATOM 714 C CA . PHE A 1 91 ? 9.597 -4.934 -16.461 1.00 87.62 91 PHE A CA 1
ATOM 715 C C . PHE A 1 91 ? 9.711 -4.658 -17.967 1.00 87.62 91 PHE A C 1
ATOM 717 O O . PHE A 1 91 ? 10.821 -4.597 -18.488 1.00 87.62 91 PHE A O 1
ATOM 724 N N . ILE A 1 92 ? 8.587 -4.441 -18.660 1.00 83.88 92 ILE A N 1
ATOM 725 C CA . ILE A 1 92 ? 8.577 -4.103 -20.093 1.00 83.88 92 ILE A CA 1
ATOM 726 C C . ILE A 1 92 ? 9.318 -2.783 -20.340 1.00 83.88 92 ILE A C 1
ATOM 728 O O . ILE A 1 92 ? 10.125 -2.702 -21.261 1.00 83.88 92 ILE A O 1
ATOM 732 N N . LEU A 1 93 ? 9.102 -1.767 -19.499 1.00 80.81 93 LEU A N 1
ATOM 733 C CA . LEU A 1 93 ? 9.812 -0.490 -19.617 1.00 80.81 93 LEU A CA 1
ATOM 734 C C . LEU A 1 93 ? 11.326 -0.643 -19.429 1.00 80.81 93 LEU A C 1
ATOM 736 O O . LEU A 1 93 ? 12.088 -0.002 -20.148 1.00 80.81 93 LEU A O 1
ATOM 740 N N . PHE A 1 94 ? 11.769 -1.487 -18.495 1.00 79.56 94 PHE A N 1
ATOM 741 C CA . PHE A 1 94 ? 13.192 -1.779 -18.313 1.00 79.56 94 PHE A CA 1
ATOM 742 C C . PHE A 1 94 ? 13.776 -2.591 -19.463 1.00 79.56 94 PHE A C 1
ATOM 744 O O . PHE A 1 94 ? 14.897 -2.314 -19.875 1.00 79.56 94 PHE A O 1
ATOM 751 N N . HIS A 1 95 ? 13.027 -3.543 -20.019 1.00 82.06 95 HIS A N 1
ATOM 752 C CA . HIS A 1 95 ? 13.452 -4.270 -21.212 1.00 82.06 95 HIS A CA 1
ATOM 753 C C . HIS A 1 95 ? 13.678 -3.313 -22.392 1.00 82.06 95 HIS A C 1
ATOM 755 O O . HIS A 1 95 ? 14.743 -3.333 -23.001 1.00 82.06 95 HIS A O 1
ATOM 761 N N . GLU A 1 96 ? 12.717 -2.430 -22.671 1.00 76.06 96 GLU A N 1
ATOM 762 C CA . GLU A 1 96 ? 12.873 -1.394 -23.700 1.00 76.06 96 GLU A CA 1
ATOM 763 C C . GLU A 1 96 ? 14.054 -0.465 -23.395 1.00 76.06 96 GLU A C 1
ATOM 765 O O . GLU A 1 96 ? 14.814 -0.126 -24.294 1.00 76.06 96 GLU A O 1
ATOM 770 N N . HIS A 1 97 ? 14.258 -0.085 -22.130 1.00 74.12 97 HIS A N 1
ATOM 771 C CA . HIS A 1 97 ? 15.379 0.770 -21.743 1.00 74.12 97 HIS A CA 1
ATOM 772 C C . HIS A 1 97 ? 16.746 0.117 -22.001 1.00 74.12 97 HIS A C 1
ATOM 774 O O . HIS A 1 97 ? 17.657 0.779 -22.491 1.00 74.12 97 HIS A O 1
ATOM 780 N N . LEU A 1 98 ? 16.885 -1.169 -21.673 1.00 72.00 98 LEU A N 1
ATOM 781 C CA . LEU A 1 98 ? 18.166 -1.876 -21.688 1.00 72.00 98 LEU A CA 1
ATOM 782 C C . LEU A 1 98 ? 18.532 -2.433 -23.075 1.00 72.00 98 LEU A C 1
ATOM 784 O O . LEU A 1 98 ? 19.712 -2.638 -23.355 1.00 72.00 98 LEU A O 1
ATOM 788 N N . PHE A 1 99 ? 17.538 -2.678 -23.938 1.00 71.94 99 PHE A N 1
ATOM 789 C CA . PHE A 1 99 ? 17.716 -3.327 -25.244 1.00 71.94 99 PHE A CA 1
ATOM 790 C C . PHE A 1 99 ? 17.307 -2.466 -26.453 1.00 71.94 99 PHE A C 1
ATOM 792 O O . PHE A 1 99 ? 17.348 -2.967 -27.579 1.00 71.94 99 PHE A O 1
ATOM 799 N N . ALA A 1 100 ? 16.942 -1.188 -26.269 1.00 65.94 100 ALA A N 1
ATOM 800 C CA . ALA A 1 100 ? 16.626 -0.287 -27.382 1.00 65.94 100 ALA A CA 1
ATOM 801 C C . ALA A 1 100 ? 17.793 -0.212 -28.401 1.00 65.94 100 ALA A C 1
ATOM 803 O O . ALA A 1 100 ? 18.906 0.176 -28.032 1.00 65.94 100 ALA A O 1
ATOM 804 N N . PRO A 1 101 ? 17.578 -0.557 -29.688 1.00 50.28 101 PRO A N 1
ATOM 805 C CA . PRO A 1 101 ? 18.640 -0.552 -30.688 1.00 50.28 101 PRO A CA 1
ATOM 806 C C . PRO A 1 101 ? 19.074 0.874 -31.056 1.00 50.28 101 PRO A C 1
ATOM 808 O O . PRO A 1 101 ? 18.244 1.715 -31.386 1.00 50.28 101 PRO A O 1
ATOM 811 N N . GLY A 1 102 ? 20.385 1.131 -31.085 1.00 52.56 102 GLY A N 1
ATOM 812 C CA . GLY A 1 102 ? 20.961 2.285 -31.792 1.00 52.56 102 GLY A CA 1
ATOM 813 C C . GLY A 1 102 ? 20.990 3.622 -31.047 1.00 52.56 102 GLY A C 1
ATOM 814 O O . GLY A 1 102 ? 21.450 4.605 -31.619 1.00 52.56 102 GLY A O 1
ATOM 815 N N . LYS A 1 103 ? 20.567 3.678 -29.782 1.00 50.97 103 LYS A N 1
ATOM 816 C CA . LYS A 1 103 ? 20.899 4.803 -28.905 1.00 50.97 103 LYS A CA 1
ATOM 817 C C . LYS A 1 103 ? 22.167 4.445 -28.146 1.00 50.97 103 LYS A C 1
ATOM 819 O O . LYS A 1 103 ? 22.162 3.521 -27.334 1.00 50.97 103 LYS A O 1
ATOM 824 N N . ASP A 1 104 ? 23.250 5.176 -28.415 1.00 45.38 104 ASP A N 1
ATOM 825 C CA . ASP A 1 104 ? 24.320 5.328 -27.428 1.00 45.38 104 ASP A CA 1
ATOM 826 C C . ASP A 1 104 ? 23.665 5.632 -26.076 1.00 45.38 104 ASP A C 1
ATOM 828 O O . ASP A 1 104 ? 22.571 6.195 -26.054 1.00 45.38 104 ASP A O 1
ATOM 832 N N . LEU A 1 105 ? 24.284 5.195 -24.978 1.00 48.75 105 LEU A N 1
ATOM 833 C CA . LEU A 1 105 ? 23.815 5.312 -23.590 1.00 48.75 105 LEU A CA 1
ATOM 834 C C . LEU A 1 105 ?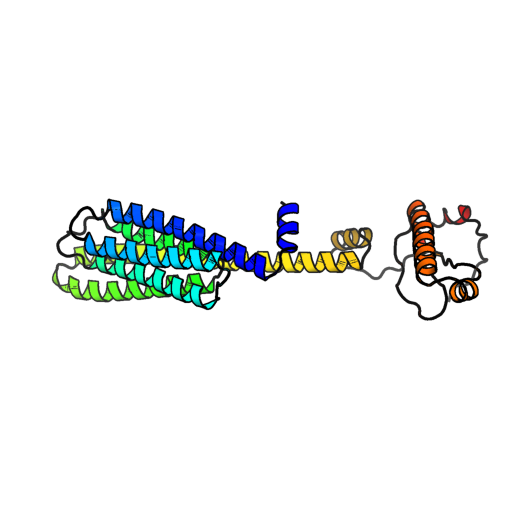 23.657 6.785 -23.150 1.00 48.75 105 LEU A C 1
ATOM 836 O O . LEU A 1 105 ? 24.271 7.241 -22.190 1.00 48.75 105 LEU A O 1
ATOM 840 N N . ASP A 1 106 ? 22.847 7.549 -23.868 1.00 45.34 106 ASP A N 1
ATOM 841 C CA . ASP A 1 106 ? 22.495 8.917 -23.600 1.00 45.34 106 ASP A CA 1
ATOM 842 C C . ASP A 1 106 ? 21.517 8.870 -22.432 1.00 45.34 106 ASP A C 1
ATOM 844 O O . ASP A 1 106 ? 20.383 8.388 -22.516 1.00 45.34 106 ASP A O 1
ATOM 848 N N . HIS A 1 107 ? 21.999 9.370 -21.299 1.00 53.00 107 HIS A N 1
ATOM 849 C CA . HIS A 1 107 ? 21.342 9.385 -19.994 1.00 53.00 107 HIS A CA 1
ATOM 850 C C . HIS A 1 107 ? 19.998 10.148 -19.958 1.00 53.00 107 HIS A C 1
ATOM 852 O O . HIS A 1 107 ? 19.398 10.309 -18.894 1.00 53.00 107 HIS A O 1
ATOM 858 N N . THR A 1 108 ? 19.501 10.630 -21.098 1.00 47.62 108 THR A N 1
ATOM 859 C CA . THR A 1 108 ? 18.264 11.409 -21.225 1.00 47.62 108 THR A CA 1
ATOM 860 C C . THR A 1 108 ? 16.997 10.552 -21.115 1.00 47.62 108 THR A C 1
ATOM 862 O O . THR A 1 108 ? 15.953 11.077 -20.730 1.00 47.62 108 THR A O 1
ATOM 865 N N . LEU A 1 109 ? 17.074 9.233 -21.357 1.00 51.03 109 LEU A N 1
ATOM 866 C CA . LEU A 1 109 ? 15.917 8.316 -21.319 1.00 51.03 109 LEU A CA 1
ATOM 867 C C . LEU A 1 109 ? 15.881 7.358 -20.114 1.00 51.03 109 LEU A C 1
ATOM 869 O O . LEU A 1 109 ? 14.879 6.670 -19.920 1.00 51.03 109 LEU A O 1
ATOM 873 N N . THR A 1 110 ? 16.917 7.337 -19.273 1.00 59.12 110 THR A N 1
ATOM 874 C CA . THR A 1 110 ? 16.961 6.520 -18.042 1.00 59.12 110 THR A CA 1
ATOM 875 C C . THR A 1 110 ? 16.069 7.098 -16.941 1.00 59.12 110 THR A C 1
ATOM 877 O O . THR A 1 110 ? 15.380 6.374 -16.227 1.00 59.12 110 THR A O 1
ATOM 880 N N . ALA A 1 111 ? 16.027 8.427 -16.810 1.00 63.62 111 ALA A N 1
ATOM 881 C CA . ALA A 1 111 ? 15.258 9.087 -15.754 1.00 63.62 111 ALA A CA 1
ATOM 882 C C . ALA A 1 111 ? 13.724 8.898 -15.869 1.00 63.62 111 ALA A C 1
ATOM 884 O O . ALA A 1 111 ? 13.088 8.656 -14.839 1.00 63.62 111 ALA A O 1
ATOM 885 N N . PRO A 1 112 ? 13.102 8.967 -17.067 1.00 69.00 112 PRO A N 1
ATOM 886 C CA . PRO A 1 112 ? 11.658 8.786 -17.226 1.00 69.00 112 PRO A CA 1
ATOM 887 C C . PRO A 1 112 ? 11.164 7.372 -16.849 1.00 69.00 112 PRO A C 1
ATOM 889 O O . PRO A 1 112 ? 10.275 7.228 -16.006 1.00 69.00 112 PRO A O 1
ATOM 892 N N . SER A 1 113 ? 11.789 6.319 -17.391 1.00 71.19 113 SER A N 1
ATOM 893 C CA . SER A 1 113 ? 11.390 4.918 -17.160 1.00 71.19 113 SER A CA 1
ATOM 894 C C . SER A 1 113 ? 11.506 4.509 -15.687 1.00 71.19 113 SER A C 1
ATOM 896 O O . SER A 1 113 ? 10.605 3.871 -15.135 1.00 71.19 113 SER A O 1
ATOM 898 N N . LEU A 1 114 ? 12.566 4.949 -15.007 1.00 76.31 114 LEU A N 1
ATOM 899 C CA . LEU A 1 114 ? 12.764 4.706 -13.579 1.00 76.31 114 LEU A CA 1
ATOM 900 C C . LEU A 1 114 ? 11.791 5.469 -12.694 1.00 76.31 114 LEU A C 1
ATOM 902 O O . LEU A 1 114 ? 11.279 4.898 -11.728 1.00 76.31 114 LEU A O 1
ATOM 906 N N . ALA A 1 115 ? 11.483 6.724 -13.031 1.00 80.25 115 ALA A N 1
ATOM 907 C CA . ALA A 1 115 ? 10.506 7.508 -12.284 1.00 80.25 115 ALA A CA 1
ATOM 908 C C . ALA A 1 115 ? 9.152 6.783 -12.199 1.00 80.25 115 ALA A C 1
ATOM 910 O O . ALA A 1 115 ? 8.505 6.798 -11.151 1.00 80.25 115 ALA A O 1
ATOM 911 N N . ILE A 1 116 ? 8.758 6.068 -13.256 1.00 82.69 116 ILE A N 1
ATOM 912 C CA . ILE A 1 116 ? 7.521 5.277 -13.288 1.00 82.69 116 ILE A CA 1
ATOM 913 C C . ILE A 1 116 ? 7.564 4.123 -12.287 1.00 82.69 116 ILE A C 1
ATOM 915 O O . ILE A 1 116 ? 6.582 3.906 -11.576 1.00 82.69 116 ILE A O 1
ATOM 919 N N . GLY A 1 117 ? 8.699 3.429 -12.162 1.00 86.69 117 GLY A N 1
ATOM 920 C CA . GLY A 1 117 ? 8.891 2.396 -11.142 1.00 86.69 117 GLY A CA 1
ATOM 921 C C . GLY A 1 117 ? 8.637 2.929 -9.726 1.00 86.69 117 GLY A C 1
ATOM 922 O O . GLY A 1 117 ? 7.877 2.327 -8.962 1.00 86.69 117 GLY A O 1
ATOM 923 N N . PHE A 1 118 ? 9.185 4.103 -9.388 1.00 88.81 118 PHE A N 1
ATOM 924 C CA . PHE A 1 118 ? 8.962 4.758 -8.089 1.00 88.81 118 PHE A CA 1
ATOM 925 C C . PHE A 1 118 ? 7.519 5.246 -7.895 1.00 88.81 118 PHE A C 1
ATOM 927 O O . PHE A 1 118 ? 6.956 5.117 -6.802 1.00 88.81 118 PHE A O 1
ATOM 934 N N . VAL A 1 119 ? 6.894 5.787 -8.942 1.00 87.75 119 VAL A N 1
ATOM 935 C CA . VAL A 1 119 ? 5.489 6.223 -8.911 1.00 87.75 119 VAL A CA 1
ATOM 936 C C . VAL A 1 119 ? 4.567 5.033 -8.652 1.00 87.75 119 VAL A C 1
ATOM 938 O O . VAL A 1 119 ? 3.692 5.112 -7.786 1.00 87.75 119 VAL A O 1
ATOM 941 N N . LEU A 1 120 ? 4.787 3.910 -9.338 1.00 88.88 120 LEU A N 1
ATOM 942 C CA . LEU A 1 120 ? 4.009 2.687 -9.147 1.00 88.88 120 LEU A CA 1
ATOM 943 C C . LEU A 1 120 ? 4.269 2.053 -7.780 1.00 88.88 120 LEU A C 1
ATOM 945 O O . LEU A 1 120 ? 3.315 1.668 -7.107 1.00 88.88 120 LEU A O 1
ATOM 949 N N . LEU A 1 121 ? 5.516 2.039 -7.302 1.00 91.31 121 LEU A N 1
ATOM 950 C CA . LEU A 1 121 ? 5.837 1.605 -5.940 1.00 91.31 121 LEU A CA 1
ATOM 951 C C . LEU A 1 121 ? 5.057 2.419 -4.899 1.00 91.31 121 LEU A C 1
ATOM 953 O O . LEU A 1 121 ? 4.426 1.855 -4.002 1.00 91.31 121 LEU A O 1
ATOM 957 N N . THR A 1 122 ? 5.050 3.745 -5.050 1.00 88.94 122 THR A N 1
ATOM 958 C CA . THR A 1 122 ? 4.312 4.655 -4.167 1.00 88.94 122 THR A CA 1
ATOM 959 C C . THR A 1 122 ? 2.811 4.383 -4.251 1.00 88.94 122 THR A C 1
ATOM 961 O O . THR A 1 122 ? 2.133 4.281 -3.228 1.00 88.94 122 THR A O 1
ATOM 964 N N . HIS A 1 123 ? 2.278 4.180 -5.457 1.00 88.94 123 HIS A N 1
ATOM 965 C CA . HIS A 1 123 ? 0.880 3.813 -5.667 1.00 88.94 123 HIS A CA 1
ATOM 966 C C . HIS A 1 123 ? 0.503 2.502 -4.953 1.00 88.94 123 HIS A C 1
ATOM 968 O O . HIS A 1 123 ? -0.532 2.433 -4.281 1.00 88.94 123 HIS A O 1
ATOM 974 N N . VAL A 1 124 ? 1.344 1.467 -5.050 1.00 89.56 124 VAL A N 1
ATOM 975 C CA . VAL A 1 124 ? 1.138 0.183 -4.364 1.00 89.56 124 VAL A CA 1
ATOM 976 C C . VAL A 1 124 ? 1.224 0.357 -2.844 1.00 89.56 124 VAL A C 1
ATOM 978 O O . VAL A 1 124 ? 0.368 -0.170 -2.128 1.00 89.56 124 VAL A O 1
ATOM 981 N N . ALA A 1 125 ? 2.172 1.150 -2.337 1.00 88.62 125 ALA A N 1
ATOM 982 C CA . ALA A 1 125 ? 2.307 1.454 -0.910 1.00 88.62 125 ALA A CA 1
ATOM 983 C C . ALA A 1 125 ? 1.064 2.156 -0.334 1.00 88.62 125 ALA A C 1
ATOM 985 O O . ALA A 1 125 ? 0.591 1.812 0.753 1.00 88.62 125 ALA A O 1
ATOM 986 N N . LEU A 1 126 ? 0.436 3.048 -1.107 1.00 84.69 126 LEU A N 1
ATOM 987 C CA . LEU A 1 126 ? -0.811 3.722 -0.721 1.00 84.69 126 LEU A CA 1
ATOM 988 C C . LEU A 1 126 ? -1.999 2.763 -0.534 1.00 84.69 126 LEU A C 1
ATOM 990 O O . LEU A 1 126 ? -2.991 3.130 0.103 1.00 84.69 126 LEU A O 1
ATOM 994 N N . ARG A 1 127 ? -1.913 1.510 -1.009 1.00 82.00 127 ARG A N 1
ATOM 995 C CA . ARG A 1 127 ? -2.920 0.471 -0.715 1.00 82.00 127 ARG A CA 1
ATOM 996 C C . ARG A 1 127 ? -2.878 -0.006 0.740 1.00 82.00 127 ARG A C 1
ATOM 998 O O . ARG A 1 127 ? -3.763 -0.763 1.144 1.00 82.00 127 ARG A O 1
ATOM 1005 N N . LEU A 1 128 ? -1.891 0.435 1.527 1.00 80.81 128 LEU A N 1
ATOM 1006 C CA . LEU A 1 128 ? -1.704 0.115 2.944 1.00 80.81 128 LEU A CA 1
ATOM 1007 C C . LEU A 1 128 ? -1.700 -1.398 3.223 1.00 80.81 128 LEU A C 1
ATOM 1009 O O . LEU A 1 128 ? -2.204 -1.862 4.246 1.00 80.81 128 LEU A O 1
ATOM 1013 N N . ARG A 1 129 ? -1.158 -2.196 2.300 1.00 87.00 129 ARG A N 1
ATOM 1014 C CA . ARG A 1 129 ? -1.006 -3.650 2.445 1.00 87.00 129 ARG A CA 1
ATOM 1015 C C . ARG A 1 129 ? 0.466 -4.007 2.240 1.00 87.00 129 ARG A C 1
ATOM 1017 O O . ARG A 1 129 ? 0.890 -4.058 1.088 1.00 87.00 129 ARG A O 1
ATOM 1024 N N . PRO A 1 130 ? 1.233 -4.291 3.309 1.00 88.12 130 PRO A N 1
ATOM 1025 C CA . PRO A 1 130 ? 2.684 -4.453 3.197 1.00 88.12 130 PRO A CA 1
ATOM 1026 C C . PRO A 1 130 ? 3.057 -5.633 2.293 1.00 88.12 130 PRO A C 1
ATOM 1028 O O . PRO A 1 130 ? 3.981 -5.533 1.499 1.00 88.12 130 PRO A O 1
ATOM 1031 N N . VAL A 1 131 ? 2.264 -6.710 2.319 1.00 90.88 131 VAL A N 1
ATOM 1032 C CA . VAL A 1 131 ? 2.472 -7.892 1.465 1.00 90.88 131 VAL A CA 1
ATOM 1033 C C . VAL A 1 131 ? 2.459 -7.546 -0.030 1.00 90.88 131 VAL A C 1
ATOM 1035 O O . VAL A 1 131 ? 3.244 -8.105 -0.786 1.00 90.88 131 VAL A O 1
ATOM 1038 N N . LEU A 1 132 ? 1.613 -6.603 -0.463 1.00 90.44 132 LEU A N 1
ATOM 1039 C CA . LEU A 1 132 ? 1.566 -6.191 -1.870 1.00 90.44 132 LEU A CA 1
ATOM 1040 C C . LEU A 1 132 ? 2.796 -5.372 -2.270 1.00 90.44 132 LEU A C 1
ATOM 1042 O O . LEU A 1 132 ? 3.251 -5.498 -3.400 1.00 90.44 132 LEU A O 1
ATOM 1046 N N . VAL A 1 133 ? 3.336 -4.566 -1.350 1.00 92.31 133 VAL A N 1
ATOM 1047 C CA . VAL A 1 133 ? 4.564 -3.791 -1.583 1.00 92.31 133 VAL A CA 1
ATOM 1048 C C . VAL A 1 133 ? 5.742 -4.736 -1.786 1.00 92.31 133 VAL A C 1
ATOM 1050 O O . VAL A 1 133 ? 6.447 -4.597 -2.777 1.00 92.31 133 VAL A O 1
ATOM 1053 N N . PHE A 1 134 ? 5.900 -5.734 -0.909 1.00 93.69 134 PHE A N 1
ATOM 1054 C CA . PHE A 1 134 ? 6.965 -6.734 -1.031 1.00 93.69 134 PHE A CA 1
ATOM 1055 C C . PHE A 1 134 ? 6.817 -7.616 -2.273 1.00 93.69 134 PHE A C 1
ATOM 1057 O O . PHE A 1 134 ? 7.816 -7.955 -2.897 1.00 93.69 134 PHE A O 1
ATOM 1064 N N . LEU A 1 135 ? 5.586 -7.976 -2.656 1.00 94.00 135 LEU A N 1
ATOM 1065 C CA . LEU A 1 135 ? 5.359 -8.722 -3.893 1.00 94.00 135 LEU A CA 1
ATOM 1066 C C . LEU A 1 135 ? 5.725 -7.886 -5.126 1.00 94.00 135 LEU A C 1
ATOM 1068 O O . LEU A 1 135 ? 6.430 -8.379 -6.001 1.00 94.00 135 LEU A O 1
ATOM 1072 N N . PHE A 1 136 ? 5.275 -6.630 -5.189 1.00 94.12 136 PHE A N 1
ATOM 1073 C CA . PHE A 1 136 ? 5.606 -5.722 -6.286 1.00 94.12 136 PHE A CA 1
ATOM 1074 C C . PHE A 1 136 ? 7.117 -5.520 -6.405 1.00 94.12 136 PHE A C 1
ATOM 1076 O O . PHE A 1 136 ? 7.688 -5.738 -7.469 1.00 94.12 136 PHE A O 1
ATOM 1083 N N . SER A 1 137 ? 7.769 -5.139 -5.303 1.00 93.44 137 SER A N 1
ATOM 1084 C CA . SER A 1 137 ? 9.203 -4.872 -5.307 1.00 93.44 137 SER A CA 1
ATOM 1085 C C . SER A 1 137 ? 10.016 -6.127 -5.596 1.00 93.44 137 SER A C 1
ATOM 1087 O O . SER A 1 137 ? 10.967 -6.051 -6.364 1.00 93.44 137 SER A O 1
ATOM 1089 N N . GLY A 1 138 ? 9.619 -7.284 -5.058 1.00 94.25 138 GLY A N 1
ATOM 1090 C CA . GLY A 1 138 ? 10.249 -8.566 -5.358 1.00 94.25 138 GLY A CA 1
ATOM 1091 C C . GLY A 1 138 ? 10.182 -8.910 -6.846 1.00 94.25 138 GLY A C 1
ATOM 1092 O O . GLY A 1 138 ? 11.208 -9.240 -7.431 1.00 94.25 138 GLY A O 1
ATOM 1093 N N . LEU A 1 139 ? 9.011 -8.770 -7.477 1.00 95.00 139 LEU A N 1
ATOM 1094 C CA . LEU A 1 139 ? 8.850 -9.008 -8.917 1.00 95.00 139 LEU A CA 1
ATOM 1095 C C . LEU A 1 139 ? 9.705 -8.054 -9.759 1.00 95.00 139 LEU A C 1
ATOM 1097 O O . LEU A 1 139 ? 10.378 -8.501 -10.684 1.00 95.00 139 LEU A O 1
ATOM 1101 N N . VAL A 1 140 ? 9.709 -6.761 -9.425 1.00 91.88 140 VAL A N 1
ATOM 1102 C CA . VAL A 1 140 ? 10.496 -5.754 -10.153 1.00 91.88 140 VAL A CA 1
ATOM 1103 C C . VAL A 1 140 ? 11.997 -6.007 -10.002 1.00 91.88 140 VAL A C 1
ATOM 1105 O O . VAL A 1 140 ? 12.707 -6.000 -11.001 1.00 91.88 140 VAL A O 1
ATOM 1108 N N . ILE A 1 141 ? 12.485 -6.280 -8.787 1.00 91.00 141 ILE A N 1
ATOM 1109 C CA . ILE A 1 141 ? 13.908 -6.556 -8.531 1.00 91.00 141 ILE A CA 1
ATOM 1110 C C . ILE A 1 141 ? 14.347 -7.836 -9.246 1.00 91.00 141 ILE A C 1
ATOM 1112 O O . ILE A 1 141 ? 15.385 -7.835 -9.898 1.00 91.00 141 ILE A O 1
ATOM 1116 N N . LEU A 1 142 ? 13.560 -8.915 -9.167 1.00 93.00 142 LEU A N 1
ATOM 1117 C CA . LEU A 1 142 ? 13.869 -10.163 -9.871 1.00 93.00 142 LEU A CA 1
ATOM 1118 C C . LEU A 1 142 ? 13.908 -9.961 -11.387 1.00 93.00 142 LEU A C 1
ATOM 1120 O O . LEU A 1 142 ? 14.833 -10.435 -12.042 1.00 93.00 142 LEU A O 1
ATOM 1124 N N . GLY A 1 143 ? 12.934 -9.231 -11.935 1.00 89.44 143 GLY A N 1
ATOM 1125 C CA . GLY A 1 143 ? 12.900 -8.895 -13.353 1.00 89.44 143 GLY A CA 1
ATOM 1126 C C . GLY A 1 143 ? 14.108 -8.063 -13.782 1.00 89.44 143 GLY A C 1
ATOM 1127 O O . GLY A 1 143 ? 14.742 -8.365 -14.787 1.00 89.44 143 GLY A O 1
ATOM 1128 N N . TRP A 1 144 ? 14.484 -7.063 -12.988 1.00 87.69 144 TRP A N 1
ATOM 1129 C CA . TRP A 1 144 ? 15.646 -6.224 -13.267 1.00 87.69 144 TRP A CA 1
ATOM 1130 C C . TRP A 1 144 ? 16.958 -7.012 -13.200 1.00 87.69 144 TRP A C 1
ATOM 1132 O O . TRP A 1 144 ? 17.774 -6.907 -14.111 1.00 87.69 144 TRP A O 1
ATOM 1142 N N . LEU A 1 145 ? 17.139 -7.864 -12.184 1.00 88.38 145 LEU A N 1
ATOM 1143 C CA . LEU A 1 145 ? 18.304 -8.748 -12.081 1.00 88.38 145 LEU A CA 1
ATOM 1144 C C . LEU A 1 145 ? 18.409 -9.689 -13.289 1.00 88.38 145 LEU A C 1
ATOM 1146 O O . LEU A 1 145 ? 19.500 -9.853 -13.826 1.00 88.38 145 LEU A O 1
ATOM 1150 N N . ALA A 1 146 ? 17.289 -10.255 -13.749 1.00 89.12 146 ALA A N 1
ATOM 1151 C CA . ALA A 1 146 ? 17.260 -11.105 -14.940 1.00 89.12 146 ALA A CA 1
ATOM 1152 C C . ALA A 1 146 ? 17.621 -10.337 -16.226 1.00 89.12 146 ALA A C 1
ATOM 1154 O O . ALA A 1 146 ? 18.333 -10.856 -17.082 1.00 89.12 146 ALA A O 1
ATOM 1155 N N . LEU A 1 147 ? 17.173 -9.086 -16.367 1.00 84.44 147 LEU A N 1
ATOM 1156 C CA . LEU A 1 147 ? 17.566 -8.244 -17.501 1.00 84.44 147 LEU A CA 1
ATOM 1157 C C . LEU A 1 147 ? 19.057 -7.891 -17.442 1.00 84.44 147 LEU A C 1
ATOM 1159 O O . LEU A 1 147 ? 19.725 -7.914 -18.472 1.00 84.44 147 LEU A O 1
ATOM 1163 N N . LEU A 1 148 ? 19.600 -7.640 -16.246 1.00 81.88 148 LEU A N 1
ATOM 1164 C CA . LEU A 1 148 ? 21.024 -7.359 -16.059 1.00 81.88 148 LEU A CA 1
ATOM 1165 C C . LEU A 1 148 ? 21.911 -8.552 -16.413 1.00 81.88 148 LEU A C 1
ATOM 1167 O O . LEU A 1 148 ? 22.944 -8.347 -17.045 1.00 81.88 148 LEU A O 1
ATOM 1171 N N . THR A 1 149 ? 21.522 -9.786 -16.073 1.00 83.62 149 THR A N 1
ATOM 1172 C CA . THR A 1 149 ? 22.301 -10.971 -16.474 1.00 83.62 149 THR A CA 1
ATOM 1173 C C . THR A 1 149 ? 22.373 -11.101 -17.994 1.00 83.62 149 THR A C 1
ATOM 1175 O O . THR A 1 149 ? 23.459 -11.283 -18.539 1.00 83.62 149 THR A O 1
ATOM 1178 N N . VAL A 1 150 ? 21.246 -10.905 -18.688 1.00 83.31 150 VAL A N 1
ATOM 1179 C CA . VAL A 1 150 ? 21.194 -10.953 -20.160 1.00 83.31 150 VAL A CA 1
ATOM 1180 C C . VAL A 1 150 ? 21.971 -9.788 -20.783 1.00 83.31 150 VAL A C 1
ATOM 1182 O O . VAL A 1 150 ? 22.676 -9.967 -21.774 1.00 83.31 150 VAL A O 1
ATOM 1185 N N . ALA A 1 151 ? 21.891 -8.589 -20.202 1.00 78.19 151 ALA A N 1
ATOM 1186 C CA . ALA A 1 151 ? 22.615 -7.425 -20.700 1.00 78.19 151 ALA A CA 1
ATOM 1187 C C . ALA A 1 151 ? 24.135 -7.573 -20.557 1.00 78.19 151 ALA A C 1
ATOM 1189 O O . ALA A 1 151 ? 24.861 -7.204 -21.481 1.00 78.19 151 ALA A O 1
ATOM 1190 N N . VAL A 1 152 ? 24.620 -8.141 -19.446 1.00 76.94 152 VAL A N 1
ATOM 1191 C CA . VAL A 1 152 ? 26.047 -8.444 -19.248 1.00 76.94 152 VAL A CA 1
ATOM 1192 C C . VAL A 1 152 ? 26.531 -9.437 -20.306 1.00 76.94 152 VAL A C 1
ATOM 1194 O O . VAL A 1 152 ? 27.539 -9.175 -20.961 1.00 76.94 152 VAL A O 1
ATOM 1197 N N . GLU A 1 153 ? 25.787 -10.522 -20.537 1.00 78.31 153 GLU A N 1
ATOM 1198 C CA . GLU A 1 153 ? 26.078 -11.507 -21.591 1.00 78.31 153 GLU A CA 1
ATOM 1199 C C . GLU A 1 153 ? 26.123 -10.875 -22.988 1.00 78.31 153 GLU A C 1
ATOM 1201 O O . GLU A 1 153 ? 27.056 -11.125 -23.751 1.00 78.31 153 GLU A O 1
ATOM 1206 N N . ALA A 1 154 ? 25.180 -9.985 -23.303 1.00 74.25 154 ALA A N 1
ATOM 1207 C CA . ALA A 1 154 ? 25.117 -9.307 -24.596 1.00 74.25 154 ALA A CA 1
ATOM 1208 C C . ALA A 1 154 ? 26.252 -8.284 -24.827 1.00 74.25 154 ALA A C 1
ATOM 1210 O O . ALA A 1 154 ? 26.613 -8.009 -25.975 1.00 74.25 154 ALA A O 1
ATOM 1211 N N . HIS A 1 155 ? 26.823 -7.707 -23.762 1.00 70.50 155 HIS A N 1
ATOM 1212 C CA . HIS A 1 155 ? 27.838 -6.643 -23.842 1.00 70.50 155 HIS A CA 1
ATOM 1213 C C . HIS A 1 155 ? 29.273 -7.110 -23.565 1.00 70.50 155 HIS A C 1
ATOM 1215 O O . HIS A 1 155 ? 30.210 -6.333 -23.771 1.00 70.50 155 HIS A O 1
ATOM 1221 N N . LEU A 1 156 ? 29.469 -8.379 -23.191 1.00 61.66 156 LEU A N 1
ATOM 1222 C CA . LEU A 1 156 ? 30.764 -8.994 -22.864 1.00 61.66 156 LEU A CA 1
ATOM 1223 C C . LEU A 1 156 ? 31.830 -8.931 -23.988 1.00 61.66 156 LEU A C 1
ATOM 1225 O O . LEU A 1 156 ? 32.987 -9.256 -23.740 1.00 61.66 156 LEU A O 1
ATOM 1229 N N . GLY A 1 157 ? 31.496 -8.449 -25.194 1.00 59.88 157 GLY A N 1
ATOM 1230 C CA . GLY A 1 157 ? 32.431 -8.243 -26.313 1.00 59.88 157 GLY A CA 1
ATOM 1231 C C . GLY A 1 157 ? 32.739 -6.786 -26.706 1.00 59.88 157 GLY A C 1
ATOM 1232 O O . GLY A 1 157 ? 33.610 -6.577 -27.545 1.00 59.88 157 GLY A O 1
ATOM 1233 N N . LYS A 1 158 ? 32.060 -5.770 -26.145 1.00 61.66 158 LYS A N 1
ATOM 1234 C CA . LYS A 1 158 ? 32.128 -4.366 -26.632 1.00 61.66 158 LYS A CA 1
ATOM 1235 C C . LYS A 1 158 ? 33.109 -3.451 -25.869 1.00 61.66 158 LYS A C 1
ATOM 1237 O O . LYS A 1 158 ? 33.203 -2.265 -26.172 1.00 61.66 158 LYS A O 1
ATOM 1242 N N . GLY A 1 159 ? 33.872 -3.999 -24.919 1.00 63.53 159 GLY A N 1
ATOM 1243 C CA . GLY A 1 159 ? 34.893 -3.285 -24.138 1.00 63.53 159 GLY A CA 1
ATOM 1244 C C . GLY A 1 159 ? 34.568 -3.222 -22.642 1.00 63.53 159 GLY A C 1
ATOM 1245 O O . GLY A 1 159 ? 33.524 -2.716 -22.235 1.00 63.53 159 GLY A O 1
ATOM 1246 N N . ALA A 1 160 ? 35.489 -3.716 -21.809 1.00 64.81 160 ALA A N 1
ATOM 1247 C CA . ALA A 1 160 ? 35.251 -3.952 -20.381 1.00 64.81 160 ALA A CA 1
ATOM 1248 C C . ALA A 1 160 ? 34.928 -2.681 -19.566 1.00 64.81 160 ALA A C 1
ATOM 1250 O O . ALA A 1 160 ? 34.142 -2.745 -18.626 1.00 64.81 160 ALA A O 1
ATOM 1251 N N . ALA A 1 161 ? 35.496 -1.523 -19.923 1.00 68.25 161 ALA A N 1
ATOM 1252 C CA . ALA A 1 161 ? 35.352 -0.297 -19.132 1.00 68.25 161 ALA A CA 1
ATOM 1253 C C . ALA A 1 161 ? 33.950 0.343 -19.223 1.00 68.25 161 ALA A C 1
ATOM 1255 O O . ALA A 1 161 ? 33.388 0.710 -18.194 1.00 68.25 161 ALA A O 1
ATOM 1256 N N . HIS A 1 162 ? 33.365 0.438 -20.426 1.00 67.12 162 HIS A N 1
ATOM 1257 C CA . HIS A 1 162 ? 32.017 0.999 -20.625 1.00 67.12 162 HIS A CA 1
ATOM 1258 C C . HIS A 1 162 ? 30.918 0.046 -20.136 1.00 67.12 162 HIS A C 1
ATOM 1260 O O . HIS A 1 162 ? 29.909 0.486 -19.592 1.00 67.12 162 HIS A O 1
ATOM 1266 N N . ALA A 1 163 ? 31.129 -1.267 -20.278 1.00 69.44 163 ALA A N 1
ATOM 1267 C CA . ALA A 1 163 ? 30.211 -2.268 -19.740 1.00 69.44 163 ALA A CA 1
ATOM 1268 C C . ALA A 1 163 ? 30.167 -2.232 -18.200 1.00 69.44 163 ALA A C 1
ATOM 1270 O O . ALA A 1 163 ? 29.097 -2.354 -17.604 1.00 69.44 163 ALA A O 1
ATOM 1271 N N . TRP A 1 164 ? 31.317 -2.016 -17.549 1.00 72.94 164 TRP A N 1
ATOM 1272 C CA . TRP A 1 164 ? 31.405 -1.964 -16.090 1.00 72.94 164 TRP A CA 1
ATOM 1273 C C . TRP A 1 164 ? 30.721 -0.730 -15.487 1.00 72.94 164 TRP A C 1
ATOM 1275 O O . TRP A 1 164 ? 30.017 -0.852 -14.487 1.00 72.94 164 TRP A O 1
ATOM 1285 N N . SER A 1 165 ? 30.882 0.455 -16.087 1.00 74.69 165 SER A N 1
ATOM 1286 C CA . SER A 1 165 ? 30.240 1.678 -15.584 1.00 74.69 165 SER A CA 1
ATOM 1287 C C . SER A 1 165 ? 28.715 1.628 -15.706 1.00 74.69 165 SER A C 1
ATOM 1289 O O . SER A 1 165 ? 28.031 1.925 -14.728 1.00 74.69 165 SER A O 1
ATOM 1291 N N . ALA A 1 166 ? 28.183 1.184 -16.850 1.00 73.94 166 ALA A N 1
ATOM 1292 C CA . ALA A 1 166 ? 26.743 1.019 -17.051 1.00 73.94 166 ALA A CA 1
ATOM 1293 C C . ALA A 1 166 ? 26.139 0.025 -16.045 1.00 73.94 166 ALA A C 1
ATOM 1295 O O . ALA A 1 166 ? 25.107 0.300 -15.434 1.00 73.94 166 ALA A O 1
ATOM 1296 N N . PHE A 1 167 ? 26.832 -1.091 -15.796 1.00 76.06 167 PHE A N 1
ATOM 1297 C CA . PHE A 1 167 ? 26.416 -2.070 -14.795 1.00 76.06 167 PHE A CA 1
ATOM 1298 C C . PHE A 1 167 ? 26.353 -1.476 -13.381 1.00 76.06 167 PHE A C 1
ATOM 1300 O O . PHE A 1 167 ? 25.374 -1.686 -12.666 1.00 76.06 167 PHE A O 1
ATOM 1307 N N . LEU A 1 168 ? 27.374 -0.713 -12.971 1.00 81.06 168 LEU A N 1
ATOM 1308 C CA . LEU A 1 168 ? 27.395 -0.068 -11.656 1.00 81.06 168 LEU A CA 1
ATOM 1309 C C . LEU A 1 168 ? 26.268 0.956 -11.492 1.00 81.06 168 LEU A C 1
ATOM 1311 O O . LEU A 1 168 ? 25.674 1.029 -10.415 1.00 81.06 168 LEU A O 1
ATOM 1315 N N . THR A 1 169 ? 25.962 1.729 -12.537 1.00 81.12 169 THR A N 1
ATOM 1316 C CA . THR A 1 169 ? 24.837 2.669 -12.527 1.00 81.12 169 THR A CA 1
ATOM 1317 C C . THR A 1 169 ? 23.524 1.920 -12.313 1.00 81.12 169 THR A C 1
ATOM 1319 O O . THR A 1 169 ? 22.831 2.188 -11.336 1.00 81.12 169 THR A O 1
ATOM 1322 N N . GLU A 1 170 ? 23.219 0.916 -13.132 1.00 79.56 170 GLU A N 1
ATOM 1323 C CA . GLU A 1 170 ? 21.987 0.130 -12.993 1.00 79.56 170 GLU A CA 1
ATOM 1324 C C . GLU A 1 170 ? 21.875 -0.569 -11.628 1.00 79.56 170 GLU A C 1
ATOM 1326 O O . GLU A 1 170 ? 20.824 -0.533 -10.985 1.00 79.56 170 GLU A O 1
ATOM 1331 N N . ALA A 1 171 ? 22.975 -1.133 -11.121 1.00 82.69 171 ALA A N 1
ATOM 1332 C CA . ALA A 1 171 ? 23.015 -1.746 -9.796 1.00 82.69 171 ALA A CA 1
ATOM 1333 C C . ALA A 1 171 ? 22.739 -0.730 -8.672 1.00 82.69 171 ALA A C 1
ATOM 1335 O O . ALA A 1 171 ? 22.015 -1.037 -7.719 1.00 82.69 171 ALA A O 1
ATOM 1336 N N . ALA A 1 172 ? 23.274 0.491 -8.777 1.00 86.06 172 ALA A N 1
ATOM 1337 C CA . ALA A 1 172 ? 23.014 1.560 -7.817 1.00 86.06 172 ALA A CA 1
ATOM 1338 C C . ALA A 1 172 ? 21.542 2.003 -7.837 1.00 86.06 172 ALA A C 1
ATOM 1340 O O . ALA A 1 172 ? 20.948 2.217 -6.776 1.00 86.06 172 ALA A O 1
ATOM 1341 N N . LEU A 1 173 ? 20.924 2.091 -9.018 1.00 85.75 173 LEU A N 1
ATOM 1342 C CA . LEU A 1 173 ? 19.504 2.421 -9.133 1.00 85.75 173 LEU A CA 1
ATOM 1343 C C . LEU A 1 173 ? 18.607 1.289 -8.607 1.00 85.75 173 LEU A C 1
ATOM 1345 O O . LEU A 1 173 ? 17.628 1.569 -7.909 1.00 85.75 173 LEU A O 1
ATOM 1349 N N . ALA A 1 174 ? 18.971 0.025 -8.837 1.00 85.81 174 ALA A N 1
ATOM 1350 C CA . ALA A 1 174 ? 18.284 -1.125 -8.250 1.00 85.81 174 ALA A CA 1
ATOM 1351 C C . ALA A 1 174 ? 18.368 -1.119 -6.718 1.00 85.81 174 ALA A C 1
ATOM 1353 O O . ALA A 1 174 ? 17.365 -1.353 -6.037 1.00 85.81 174 ALA A O 1
ATOM 1354 N N . ALA A 1 175 ? 19.532 -0.772 -6.161 1.00 89.00 175 ALA A N 1
ATOM 1355 C CA . ALA A 1 175 ? 19.705 -0.603 -4.722 1.00 89.00 175 ALA A CA 1
ATOM 1356 C C . ALA A 1 175 ? 18.839 0.544 -4.167 1.00 89.00 175 ALA A C 1
ATOM 1358 O O . ALA A 1 175 ? 18.177 0.370 -3.142 1.00 89.00 175 ALA A O 1
ATOM 1359 N N . ALA A 1 176 ? 18.778 1.689 -4.858 1.00 90.75 176 ALA A N 1
ATOM 1360 C CA . ALA A 1 176 ? 17.930 2.817 -4.469 1.00 90.75 176 ALA A CA 1
ATOM 1361 C C . ALA A 1 176 ? 16.434 2.456 -4.492 1.00 90.75 176 ALA A C 1
ATOM 1363 O O . ALA A 1 176 ? 15.699 2.781 -3.555 1.00 90.75 176 ALA A O 1
ATOM 1364 N N . PHE A 1 177 ? 15.983 1.732 -5.521 1.00 90.81 177 PHE A N 1
ATOM 1365 C CA . PHE A 1 177 ? 14.616 1.217 -5.598 1.00 90.81 177 PHE A CA 1
ATOM 1366 C C . PHE A 1 177 ? 14.319 0.215 -4.475 1.00 90.81 177 PHE A C 1
ATOM 1368 O O . PHE A 1 177 ? 13.285 0.316 -3.813 1.00 90.81 177 PHE A O 1
ATOM 1375 N N . GLY A 1 178 ? 15.243 -0.713 -4.205 1.00 92.31 178 GLY A N 1
ATOM 1376 C CA . GLY A 1 178 ? 15.135 -1.670 -3.105 1.00 92.31 178 GLY A CA 1
ATOM 1377 C C . GLY A 1 178 ? 15.026 -0.985 -1.741 1.00 92.31 178 GLY A C 1
ATOM 1378 O O . GL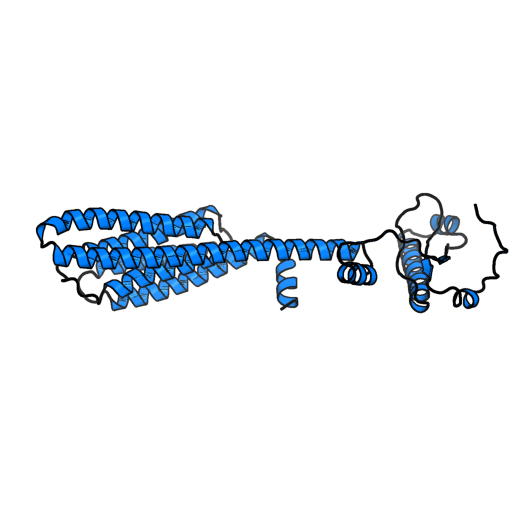Y A 1 178 ? 14.163 -1.343 -0.936 1.00 92.31 178 GLY A O 1
ATOM 1379 N N . PHE A 1 179 ? 15.828 0.056 -1.503 1.00 93.88 179 PHE A N 1
ATOM 1380 C CA . PHE A 1 179 ? 15.744 0.871 -0.293 1.00 93.88 179 PHE A CA 1
ATOM 1381 C C . PHE A 1 179 ? 14.401 1.604 -0.185 1.00 93.88 179 PHE A C 1
ATOM 1383 O O . PHE A 1 179 ? 13.739 1.530 0.852 1.00 93.88 179 PHE A O 1
ATOM 1390 N N . ALA A 1 180 ? 13.944 2.253 -1.261 1.00 93.44 180 ALA A N 1
ATOM 1391 C CA . ALA A 1 180 ? 12.640 2.915 -1.287 1.00 93.44 180 ALA A CA 1
ATOM 1392 C C . ALA A 1 180 ? 11.491 1.929 -1.011 1.00 93.44 180 ALA A C 1
ATOM 1394 O O . ALA A 1 180 ? 10.565 2.246 -0.260 1.00 93.44 180 ALA A O 1
ATOM 1395 N N . ALA A 1 181 ? 11.567 0.714 -1.563 1.00 94.12 181 ALA A N 1
ATOM 1396 C CA . ALA A 1 181 ? 10.588 -0.341 -1.330 1.00 94.12 181 ALA A CA 1
ATOM 1397 C C . ALA A 1 181 ? 10.595 -0.832 0.120 1.00 94.12 181 ALA A C 1
ATOM 1399 O O . ALA A 1 181 ? 9.524 -1.015 0.702 1.00 94.12 181 ALA A O 1
ATOM 1400 N N . LEU A 1 182 ? 11.777 -0.989 0.723 1.00 94.38 182 LEU A N 1
ATOM 1401 C CA . LEU A 1 182 ? 11.924 -1.344 2.132 1.00 94.38 182 LEU A CA 1
ATOM 1402 C C . LEU A 1 182 ? 11.285 -0.282 3.034 1.00 94.38 182 LEU A C 1
ATOM 1404 O O . LEU A 1 182 ? 10.453 -0.618 3.876 1.00 94.38 182 LEU A O 1
ATOM 1408 N N . VAL A 1 183 ? 11.610 0.996 2.817 1.00 94.69 183 VAL A N 1
ATOM 1409 C CA . VAL A 1 183 ? 11.045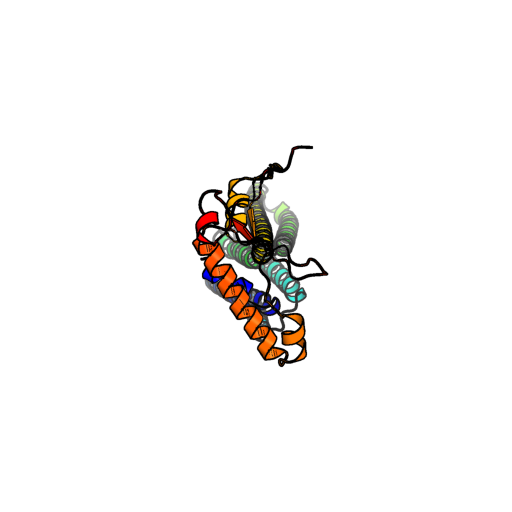 2.118 3.582 1.00 94.69 183 VAL A CA 1
ATOM 1410 C C . VAL A 1 183 ? 9.525 2.172 3.422 1.00 94.69 183 VAL A C 1
ATOM 1412 O O . VAL A 1 183 ? 8.807 2.233 4.419 1.00 94.69 183 VAL A O 1
ATOM 1415 N N . CYS A 1 184 ? 9.006 2.073 2.195 1.00 93.44 184 CYS A N 1
ATOM 1416 C CA . CYS A 1 184 ? 7.561 2.034 1.950 1.00 93.44 184 CYS A CA 1
ATOM 1417 C C . CYS A 1 184 ? 6.887 0.833 2.631 1.00 93.44 184 CYS A C 1
ATOM 1419 O O . CYS A 1 184 ? 5.789 0.968 3.180 1.00 93.44 184 CYS A O 1
ATOM 1421 N N . GLY A 1 185 ? 7.533 -0.335 2.609 1.00 91.31 185 GLY A N 1
ATOM 1422 C CA . GLY A 1 185 ? 7.060 -1.555 3.258 1.00 91.31 185 GLY A CA 1
ATOM 1423 C C . GLY A 1 185 ? 6.976 -1.410 4.777 1.00 91.31 185 GLY A C 1
ATOM 1424 O O . GLY A 1 185 ? 5.930 -1.716 5.353 1.00 91.31 185 GLY A O 1
ATOM 1425 N N . LEU A 1 186 ? 8.030 -0.879 5.406 1.00 92.06 186 LEU A N 1
ATOM 1426 C CA . LEU A 1 186 ? 8.094 -0.614 6.847 1.00 92.06 186 LEU A CA 1
ATOM 1427 C C . LEU A 1 186 ? 7.071 0.442 7.274 1.00 92.06 186 LEU A C 1
ATOM 1429 O O . LEU A 1 186 ? 6.248 0.170 8.143 1.00 92.06 186 LEU A O 1
ATOM 1433 N N . LEU A 1 187 ? 7.017 1.589 6.589 1.00 92.06 187 LEU A N 1
ATOM 1434 C CA . LEU A 1 187 ? 6.028 2.639 6.865 1.00 92.06 187 LEU A CA 1
ATOM 1435 C C . LEU A 1 187 ? 4.594 2.107 6.767 1.00 92.06 187 LEU A C 1
ATOM 1437 O O . LEU A 1 187 ? 3.742 2.411 7.603 1.00 92.06 187 LEU A O 1
ATOM 1441 N N . THR A 1 188 ? 4.322 1.276 5.760 1.00 90.44 188 THR A N 1
ATOM 1442 C CA . THR A 1 188 ? 3.011 0.645 5.582 1.00 90.44 188 THR A CA 1
ATOM 1443 C C . THR A 1 188 ? 2.711 -0.374 6.684 1.00 90.44 188 THR A C 1
ATOM 1445 O O . THR A 1 188 ? 1.558 -0.508 7.110 1.00 90.44 188 THR A O 1
ATOM 1448 N N . HIS A 1 189 ? 3.719 -1.116 7.143 1.00 90.25 189 HIS A N 1
ATOM 1449 C CA . HIS A 1 189 ? 3.587 -2.059 8.246 1.00 90.25 189 HIS A CA 1
ATOM 1450 C C . HIS A 1 189 ? 3.270 -1.327 9.556 1.00 90.25 189 HIS A C 1
ATOM 1452 O O . HIS A 1 189 ? 2.230 -1.593 10.166 1.00 90.25 189 HIS A O 1
ATOM 1458 N N . ASP A 1 190 ? 4.087 -0.342 9.920 1.00 88.12 190 ASP A N 1
ATOM 1459 C CA . ASP A 1 190 ? 3.960 0.428 11.157 1.00 88.12 190 ASP A CA 1
ATOM 1460 C C . ASP A 1 190 ? 2.635 1.181 11.214 1.00 88.12 190 ASP A C 1
ATOM 1462 O O . ASP A 1 190 ? 1.909 1.107 12.209 1.00 88.12 190 ASP A O 1
ATOM 1466 N N . HIS A 1 191 ? 2.241 1.822 10.110 1.00 88.19 191 HIS A N 1
ATOM 1467 C CA . HIS A 1 191 ? 0.953 2.504 10.016 1.00 88.19 191 HIS A CA 1
ATOM 1468 C C . HIS A 1 191 ? -0.220 1.557 10.310 1.00 88.19 191 HIS A C 1
ATOM 1470 O O . HIS A 1 191 ? -1.157 1.913 11.028 1.00 88.19 191 HIS A O 1
ATOM 1476 N N . ASN A 1 192 ? -0.171 0.324 9.797 1.00 85.56 192 ASN A N 1
ATOM 1477 C CA . ASN A 1 192 ? -1.209 -0.672 10.049 1.00 85.56 192 ASN A CA 1
ATOM 1478 C C . ASN A 1 192 ? -1.225 -1.155 11.500 1.00 85.56 192 ASN A C 1
ATOM 1480 O O . ASN A 1 192 ? -2.310 -1.357 12.053 1.00 85.56 192 ASN A O 1
ATOM 1484 N N . VAL A 1 193 ? -0.055 -1.352 12.110 1.00 87.25 193 VAL A N 1
ATOM 1485 C CA . VAL A 1 193 ? 0.057 -1.751 13.517 1.00 87.25 193 VAL A CA 1
ATOM 1486 C C . VAL A 1 193 ? -0.508 -0.651 14.413 1.00 87.25 193 VAL A C 1
ATOM 1488 O O . VAL A 1 193 ? -1.419 -0.926 15.193 1.00 87.25 193 VAL A O 1
ATOM 1491 N N . ILE A 1 194 ? -0.068 0.598 14.229 1.00 87.44 194 ILE A N 1
ATOM 1492 C CA . ILE A 1 194 ? -0.517 1.764 15.004 1.00 87.44 194 ILE A CA 1
ATOM 1493 C C . ILE A 1 194 ? -2.028 1.979 14.864 1.00 87.44 194 ILE A C 1
ATOM 1495 O O . ILE A 1 194 ? -2.731 2.182 15.854 1.00 87.44 194 ILE A O 1
ATOM 1499 N N . LEU A 1 195 ? -2.574 1.893 13.647 1.00 84.25 195 LEU A N 1
ATOM 1500 C CA . LEU A 1 195 ? -4.018 2.037 13.452 1.00 84.25 195 LEU A CA 1
ATOM 1501 C C . LEU A 1 195 ? -4.810 0.918 14.135 1.00 84.25 195 LEU A C 1
ATOM 1503 O O . LEU A 1 195 ? -5.865 1.177 14.716 1.00 84.25 195 LEU A O 1
ATOM 1507 N N . ARG A 1 196 ? -4.334 -0.331 14.068 1.00 81.50 196 ARG A N 1
ATOM 1508 C CA . ARG A 1 196 ? -5.009 -1.465 14.714 1.00 81.50 196 ARG A CA 1
ATOM 1509 C C . ARG A 1 196 ? -4.995 -1.323 16.229 1.00 81.50 196 ARG A C 1
ATOM 1511 O O . ARG A 1 196 ? -6.040 -1.514 16.849 1.00 81.50 196 ARG A O 1
ATOM 1518 N N . THR A 1 197 ? -3.856 -0.970 16.818 1.00 84.50 197 THR A N 1
ATOM 1519 C CA . THR A 1 197 ? -3.737 -0.786 18.269 1.00 84.50 197 THR A CA 1
ATOM 1520 C C . THR A 1 197 ? -4.585 0.388 18.749 1.00 84.50 197 THR A C 1
ATOM 1522 O O . THR A 1 197 ? -5.325 0.223 19.717 1.00 84.50 197 THR A O 1
ATOM 1525 N N . ALA A 1 198 ? -4.593 1.516 18.031 1.00 82.69 198 ALA A N 1
ATOM 1526 C CA . ALA A 1 198 ? -5.440 2.667 18.346 1.00 82.69 198 ALA A CA 1
ATOM 1527 C C . ALA A 1 198 ? -6.938 2.321 18.292 1.00 82.69 198 ALA A C 1
ATOM 1529 O O . ALA A 1 198 ? -7.681 2.629 19.223 1.00 82.69 198 ALA A O 1
ATOM 1530 N N . VAL A 1 199 ? -7.391 1.613 17.249 1.00 81.44 199 VAL A N 1
ATOM 1531 C CA . VAL A 1 199 ? -8.795 1.177 17.135 1.00 81.44 199 VAL A CA 1
ATOM 1532 C C . VAL A 1 199 ? -9.171 0.192 18.246 1.00 81.44 199 VAL A C 1
ATOM 1534 O O . VAL A 1 199 ? -10.280 0.263 18.775 1.00 81.44 199 VAL A O 1
ATOM 1537 N N . LEU A 1 200 ? -8.279 -0.731 18.616 1.00 80.25 200 LEU A N 1
ATOM 1538 C CA . LEU A 1 200 ? -8.519 -1.665 19.718 1.00 80.25 200 LEU A CA 1
ATOM 1539 C C . LEU A 1 200 ? -8.566 -0.951 21.074 1.00 80.25 200 LEU A C 1
ATOM 1541 O O . LEU A 1 200 ? -9.445 -1.255 21.880 1.00 80.25 200 LEU A O 1
ATOM 1545 N N . ALA A 1 201 ? -7.669 0.005 21.315 1.00 78.06 201 ALA A N 1
ATOM 1546 C CA . ALA A 1 201 ? -7.661 0.821 22.525 1.00 78.06 201 ALA A CA 1
ATOM 1547 C C . ALA A 1 201 ? -8.948 1.648 22.647 1.00 78.06 201 ALA A C 1
ATOM 1549 O O . ALA A 1 201 ? -9.577 1.645 23.703 1.00 78.06 201 ALA A O 1
ATOM 1550 N N . GLU A 1 202 ? -9.397 2.265 21.553 1.00 76.88 202 GLU A N 1
ATOM 1551 C CA . GLU A 1 202 ? -10.633 3.048 21.529 1.00 76.88 202 GLU A CA 1
ATOM 1552 C C . GLU A 1 202 ? -11.869 2.171 21.759 1.00 76.88 202 GLU A C 1
ATOM 1554 O O . GLU A 1 202 ? -12.744 2.515 22.548 1.00 76.88 202 GLU A O 1
ATOM 1559 N N . ARG A 1 203 ? -11.917 0.974 21.158 1.00 75.19 203 ARG A N 1
ATOM 1560 C CA . ARG A 1 203 ? -12.987 -0.002 21.429 1.00 75.19 203 ARG A CA 1
ATOM 1561 C C . ARG A 1 203 ? -13.013 -0.441 22.888 1.00 75.19 203 ARG A C 1
ATOM 1563 O O . ARG A 1 203 ? -14.094 -0.558 23.456 1.00 75.19 203 ARG A O 1
ATOM 1570 N N . ARG A 1 204 ? -11.849 -0.686 23.498 1.00 75.00 204 ARG A N 1
ATOM 1571 C CA . ARG A 1 204 ? -11.756 -1.025 24.927 1.00 75.00 204 ARG A CA 1
ATOM 1572 C C . ARG A 1 204 ? -12.251 0.132 25.791 1.00 75.00 204 ARG A C 1
ATOM 1574 O O . ARG A 1 204 ? -13.072 -0.105 26.666 1.00 75.00 204 ARG A O 1
ATOM 1581 N N . ARG A 1 205 ? -11.833 1.369 25.502 1.00 71.31 205 ARG A N 1
ATOM 1582 C CA . ARG A 1 205 ? -12.309 2.582 26.191 1.00 71.31 205 ARG A CA 1
ATOM 1583 C C . ARG A 1 205 ? -13.823 2.753 26.078 1.00 71.31 205 ARG A C 1
ATOM 1585 O O . ARG A 1 205 ? -14.480 2.923 27.097 1.00 71.31 205 ARG A O 1
ATOM 1592 N N . ALA A 1 206 ? -14.377 2.637 24.872 1.00 72.94 206 ALA A N 1
ATOM 1593 C CA . ALA A 1 206 ? -15.815 2.747 24.624 1.00 72.94 206 ALA A CA 1
ATOM 1594 C C . ALA A 1 206 ? -16.631 1.622 25.283 1.00 72.94 206 ALA A C 1
ATOM 1596 O O . ALA A 1 206 ? -17.787 1.824 25.648 1.00 72.94 206 ALA A O 1
ATOM 1597 N N . ASN A 1 207 ? -16.051 0.428 25.431 1.00 72.75 207 ASN A N 1
ATOM 1598 C CA . ASN A 1 207 ? -16.701 -0.661 26.152 1.00 72.75 207 ASN A CA 1
ATOM 1599 C C . ASN A 1 207 ? -16.654 -0.413 27.668 1.00 72.75 207 ASN A C 1
ATOM 1601 O O . ASN A 1 207 ? -17.671 -0.529 28.336 1.00 72.75 207 ASN A O 1
ATOM 1605 N N . LEU A 1 208 ? -15.504 0.009 28.207 1.00 68.44 208 LEU A N 1
ATOM 1606 C CA . LEU A 1 208 ? -15.330 0.294 29.635 1.00 68.44 208 LEU A CA 1
ATOM 1607 C C . LEU A 1 208 ? -16.137 1.510 30.110 1.00 68.44 208 LEU A C 1
ATOM 1609 O O . LEU A 1 208 ? -16.670 1.464 31.212 1.00 68.44 208 LEU A O 1
ATOM 1613 N N . SER A 1 209 ? -16.314 2.554 29.293 1.00 63.41 209 SER A N 1
ATOM 1614 C CA . SER A 1 209 ? -17.147 3.720 29.643 1.00 63.41 209 SER A CA 1
ATOM 1615 C C . SER A 1 209 ? -18.635 3.389 29.809 1.00 63.41 209 SER A C 1
ATOM 1617 O O . SER A 1 209 ? -19.380 4.159 30.408 1.00 63.41 209 SER A O 1
ATOM 1619 N N . ARG A 1 210 ? -19.083 2.229 29.309 1.00 61.88 210 ARG A N 1
ATOM 1620 C CA . ARG A 1 210 ? -20.428 1.700 29.577 1.00 61.88 210 ARG A CA 1
ATOM 1621 C C . ARG A 1 210 ? -20.534 0.998 30.930 1.00 61.88 210 ARG A C 1
ATOM 1623 O O . ARG A 1 210 ? -21.646 0.858 31.435 1.00 61.88 210 ARG A O 1
ATOM 1630 N N . PHE A 1 211 ? -19.409 0.556 31.494 1.00 54.97 211 PHE A N 1
ATOM 1631 C CA . PHE A 1 211 ? -19.349 -0.197 32.749 1.00 54.97 211 PHE A CA 1
ATOM 1632 C C . PHE A 1 211 ? -18.810 0.622 33.931 1.00 54.97 211 PHE A C 1
ATOM 1634 O O . PHE A 1 211 ? -19.126 0.288 35.068 1.00 54.97 211 PHE A O 1
ATOM 1641 N N . PHE A 1 212 ? -18.063 1.703 33.686 1.00 53.91 212 PHE A N 1
ATOM 1642 C CA . PHE A 1 212 ? -17.452 2.538 34.722 1.00 53.91 212 PHE A CA 1
ATOM 1643 C C . PHE A 1 212 ? -17.841 4.016 34.560 1.00 53.91 212 PHE A C 1
ATOM 1645 O O . PHE A 1 212 ? -17.782 4.567 33.460 1.00 53.91 212 PHE A O 1
ATOM 1652 N N . SER A 1 213 ? -18.230 4.657 35.670 1.00 56.50 213 SER A N 1
ATOM 1653 C CA . SER A 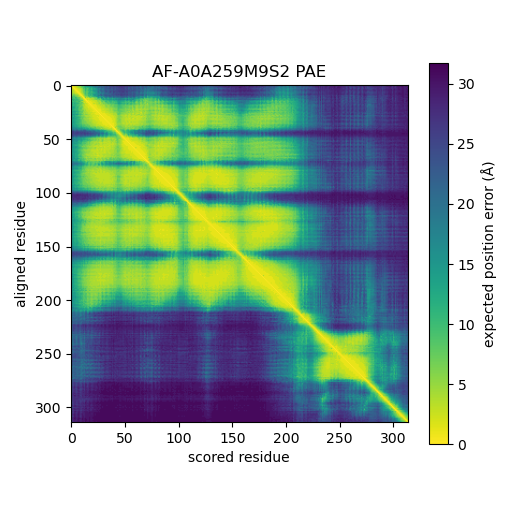1 213 ? -18.446 6.110 35.779 1.00 56.50 213 SER A CA 1
ATOM 1654 C C . SER A 1 213 ? -17.207 6.881 35.262 1.00 56.50 213 SER A C 1
ATOM 1656 O O . SER A 1 213 ? -16.086 6.433 35.523 1.00 56.50 213 SER A O 1
ATOM 1658 N N . PRO A 1 214 ? -17.349 8.025 34.551 1.00 55.44 214 PRO A N 1
ATOM 1659 C CA . PRO A 1 214 ? -16.222 8.821 34.028 1.00 55.44 214 PRO A CA 1
ATOM 1660 C C . PRO A 1 214 ? -15.162 9.175 35.084 1.00 55.44 214 PRO A C 1
ATOM 1662 O O . PRO A 1 214 ? -13.974 9.290 34.769 1.00 55.44 214 PRO A O 1
ATOM 1665 N N . THR A 1 215 ? -15.588 9.283 36.343 1.00 52.69 215 THR A N 1
ATOM 1666 C CA . THR A 1 215 ? -14.746 9.547 37.512 1.00 52.69 215 THR A CA 1
ATOM 1667 C C . THR A 1 215 ? -13.710 8.438 37.729 1.00 52.69 215 THR A C 1
ATOM 1669 O O . THR A 1 215 ? -12.520 8.716 37.857 1.00 52.69 215 THR A O 1
ATOM 1672 N N . VAL A 1 216 ? -14.126 7.171 37.632 1.00 59.84 216 VAL A N 1
ATOM 1673 C CA . VAL A 1 216 ? -13.258 5.994 37.823 1.00 59.84 216 VAL A CA 1
ATOM 1674 C C . VAL A 1 216 ? -12.261 5.845 36.676 1.00 59.84 216 VAL A C 1
ATOM 1676 O O . VAL A 1 216 ? -11.125 5.431 36.881 1.00 59.84 216 VAL A O 1
ATOM 1679 N N . LEU A 1 217 ? -12.651 6.212 35.452 1.00 57.19 217 LEU A N 1
ATOM 1680 C CA . LEU A 1 217 ? -11.753 6.152 34.297 1.00 57.19 217 LEU A CA 1
ATOM 1681 C C . LEU A 1 217 ? -10.627 7.193 34.398 1.00 57.19 217 LEU A C 1
ATOM 1683 O O . LEU A 1 217 ? -9.504 6.918 33.979 1.00 57.19 217 LEU A O 1
ATOM 1687 N N . THR A 1 218 ? -10.930 8.358 34.977 1.00 58.56 218 THR A N 1
ATOM 1688 C CA . THR A 1 218 ? -9.951 9.421 35.249 1.00 58.56 218 THR A CA 1
ATOM 1689 C C . THR A 1 218 ? -8.978 8.998 36.351 1.00 58.56 218 THR A C 1
ATOM 1691 O O . THR A 1 218 ? -7.770 9.143 36.175 1.00 58.56 218 THR A O 1
ATOM 1694 N N . GLU A 1 219 ? -9.471 8.382 37.433 1.00 57.06 219 GLU A N 1
ATOM 1695 C CA . GLU A 1 219 ? -8.611 7.809 38.481 1.00 57.06 219 GLU A CA 1
ATOM 1696 C C . GLU A 1 219 ? -7.743 6.656 37.956 1.00 57.06 219 GLU A C 1
ATOM 1698 O O . GLU A 1 219 ? -6.535 6.647 38.167 1.00 57.06 219 GLU A O 1
ATOM 1703 N N . LEU A 1 220 ? -8.305 5.718 37.188 1.00 58.31 220 LEU A N 1
ATOM 1704 C CA . LEU A 1 220 ? -7.551 4.591 36.621 1.00 58.31 220 LEU A CA 1
ATOM 1705 C C . LEU A 1 220 ? -6.431 5.037 35.670 1.00 58.31 220 LEU A C 1
ATOM 1707 O O . LEU A 1 220 ? -5.386 4.388 35.604 1.00 58.31 220 LEU A O 1
ATOM 1711 N N . GLN A 1 221 ? -6.643 6.124 34.923 1.00 57.06 221 GLN A N 1
ATOM 1712 C CA . GLN A 1 221 ? -5.620 6.708 34.051 1.00 57.06 221 GLN A CA 1
ATOM 1713 C C . GLN A 1 221 ? -4.546 7.465 34.837 1.00 57.06 221 GLN A C 1
ATOM 1715 O O . GLN A 1 221 ? -3.386 7.440 34.431 1.00 57.06 221 GLN A O 1
ATOM 1720 N N . ALA A 1 222 ? -4.910 8.098 35.955 1.00 60.03 222 ALA A N 1
ATOM 1721 C CA . ALA A 1 222 ? -3.971 8.803 36.823 1.00 60.03 222 ALA A CA 1
ATOM 1722 C C . ALA A 1 222 ? -3.109 7.847 37.668 1.00 60.03 222 ALA A C 1
ATOM 1724 O O . ALA A 1 222 ? -1.946 8.146 37.924 1.00 60.03 222 ALA A O 1
ATOM 1725 N N . THR A 1 223 ? -3.648 6.697 38.091 1.00 56.59 223 THR A N 1
ATOM 1726 C CA . THR A 1 223 ? -2.993 5.820 39.082 1.00 56.59 223 THR A CA 1
ATOM 1727 C C . THR A 1 223 ? -2.190 4.658 38.485 1.00 56.59 223 THR A C 1
ATOM 1729 O O . THR A 1 223 ? -1.554 3.934 39.238 1.00 56.59 223 THR A O 1
ATOM 1732 N N . GLY A 1 224 ? -2.164 4.482 37.157 1.00 46.38 224 GLY A N 1
ATOM 1733 C CA . GLY A 1 224 ? -1.195 3.631 36.448 1.00 46.38 224 GLY A CA 1
ATOM 1734 C C . GLY A 1 224 ? -0.895 2.261 37.086 1.00 46.38 224 GLY A C 1
ATOM 1735 O O . GLY A 1 224 ? 0.026 2.119 37.881 1.00 46.38 224 GLY A O 1
ATOM 1736 N N . THR A 1 225 ? -1.601 1.207 36.662 1.00 50.06 225 THR A N 1
ATOM 1737 C CA . THR A 1 225 ? -1.305 -0.225 36.944 1.00 50.06 225 THR A CA 1
ATOM 1738 C C . THR A 1 225 ? -1.248 -0.700 38.405 1.00 50.06 225 THR A C 1
ATOM 1740 O O . THR A 1 225 ? -1.264 -1.909 38.613 1.00 50.06 225 THR A O 1
ATOM 1743 N N . SER A 1 226 ? -1.274 0.175 39.412 1.00 46.22 226 SER A N 1
ATOM 1744 C CA . SER A 1 226 ? -1.309 -0.220 40.824 1.00 46.22 226 SER A CA 1
ATOM 1745 C C . SER A 1 226 ? -2.644 0.163 41.461 1.00 46.22 226 SER A C 1
ATOM 1747 O O . SER A 1 226 ? -2.772 1.158 42.169 1.00 46.22 226 SER A O 1
ATOM 1749 N N . LEU A 1 227 ? -3.675 -0.643 41.200 1.00 53.12 227 LEU A N 1
ATOM 1750 C CA . LEU A 1 227 ? -4.866 -0.670 42.050 1.00 53.12 227 LEU A CA 1
ATOM 1751 C C . LEU A 1 227 ? -4.496 -1.393 43.348 1.00 53.12 227 LEU A C 1
ATOM 1753 O O . LEU A 1 227 ? -4.787 -2.576 43.521 1.00 53.12 227 LEU A O 1
ATOM 1757 N N . ALA A 1 228 ? -3.811 -0.697 44.252 1.00 52.19 228 ALA A N 1
ATOM 1758 C CA . ALA A 1 228 ? -3.627 -1.198 45.603 1.00 52.19 228 ALA A CA 1
ATOM 1759 C C . ALA A 1 228 ? -5.011 -1.326 46.264 1.00 52.19 228 ALA A C 1
ATOM 1761 O O . ALA A 1 228 ? -5.757 -0.350 46.369 1.00 52.19 228 ALA A O 1
ATOM 1762 N N . LEU A 1 229 ? -5.367 -2.544 46.678 1.00 50.69 229 LEU A N 1
ATOM 1763 C CA . LEU A 1 229 ? -6.545 -2.813 47.500 1.00 50.69 229 LEU A CA 1
ATOM 1764 C C . LEU A 1 229 ? -6.401 -2.036 48.816 1.00 50.69 229 LEU A C 1
ATOM 1766 O O . LEU A 1 229 ? -5.621 -2.410 49.686 1.00 50.69 229 LEU A O 1
ATOM 1770 N N . GLY A 1 230 ? -7.129 -0.929 48.939 1.00 59.78 230 GLY A N 1
ATOM 1771 C CA . GLY A 1 230 ? -7.170 -0.104 50.142 1.00 59.78 230 GLY A CA 1
ATOM 1772 C C . GLY A 1 230 ? -8.520 -0.232 50.835 1.00 59.78 230 GLY A C 1
ATOM 1773 O O . GLY A 1 230 ? -9.558 -0.191 50.174 1.00 59.78 230 GLY A O 1
ATOM 1774 N N . ARG A 1 231 ? -8.522 -0.351 52.167 1.00 56.59 231 ARG A N 1
ATOM 1775 C CA . ARG A 1 231 ? -9.739 -0.150 52.964 1.00 56.59 231 ARG A CA 1
ATOM 1776 C C . ARG A 1 231 ? -10.127 1.327 52.891 1.00 56.59 231 ARG A C 1
ATOM 1778 O O . ARG A 1 231 ? -9.303 2.192 53.175 1.00 56.59 231 ARG A O 1
ATOM 1785 N N . ARG A 1 232 ? -11.370 1.600 52.502 1.00 62.28 232 ARG A N 1
ATOM 1786 C CA . ARG A 1 232 ? -11.963 2.941 52.460 1.00 62.28 232 ARG A CA 1
ATOM 1787 C C . ARG A 1 232 ? -13.202 2.922 53.346 1.00 62.28 232 ARG A C 1
ATOM 1789 O O . ARG A 1 232 ? -13.981 1.975 53.262 1.00 62.28 232 ARG A O 1
ATOM 1796 N N . GLU A 1 233 ? -13.377 3.931 54.190 1.00 59.72 233 GLU A N 1
ATOM 1797 C CA . GLU A 1 233 ? -14.649 4.120 54.886 1.00 59.72 233 GLU A CA 1
ATOM 1798 C C . GLU A 1 233 ? -15.670 4.670 53.894 1.00 59.72 233 GLU A C 1
ATOM 1800 O O . GLU A 1 233 ? -15.506 5.766 53.358 1.00 59.72 233 GLU A O 1
ATOM 1805 N N . VAL A 1 234 ? -16.714 3.888 53.637 1.00 63.31 234 VAL A N 1
ATOM 1806 C CA . VAL A 1 234 ? -17.797 4.236 52.717 1.00 63.31 234 VAL A CA 1
ATOM 1807 C C . VAL A 1 234 ? -19.124 4.178 53.453 1.00 63.31 234 VAL A C 1
ATOM 1809 O O . VAL A 1 234 ? -19.437 3.196 54.125 1.00 63.31 234 VAL A O 1
ATOM 1812 N N . ALA A 1 235 ? -19.915 5.242 53.329 1.00 66.38 235 ALA A N 1
ATOM 1813 C CA . ALA A 1 235 ? -21.302 5.229 53.763 1.00 66.38 235 ALA A CA 1
ATOM 1814 C C . ALA A 1 235 ? -22.147 4.618 52.646 1.00 66.38 235 ALA A C 1
ATOM 1816 O O . ALA A 1 235 ? -22.106 5.114 51.523 1.00 66.38 235 ALA A O 1
ATOM 1817 N N . VAL A 1 236 ? -22.897 3.563 52.966 1.00 71.00 236 VAL A N 1
ATOM 1818 C CA . VAL A 1 236 ? -23.809 2.885 52.042 1.00 71.00 236 VAL A CA 1
ATOM 1819 C C . VAL A 1 236 ? -25.243 3.242 52.421 1.00 71.00 236 VAL A C 1
ATOM 1821 O O . VAL A 1 236 ? -25.712 2.885 53.499 1.00 71.00 236 VAL A O 1
ATOM 1824 N N . MET A 1 237 ? -25.939 3.964 51.546 1.00 68.25 237 MET A N 1
ATOM 1825 C CA . MET A 1 237 ? -27.354 4.306 51.727 1.00 68.25 237 MET A CA 1
ATOM 1826 C C . MET A 1 237 ? -28.228 3.377 50.900 1.00 68.25 237 MET A C 1
ATOM 1828 O O . MET A 1 237 ? -27.936 3.208 49.726 1.00 68.25 237 MET A O 1
ATOM 1832 N N . PHE A 1 238 ? -29.294 2.840 51.499 1.00 70.75 238 PHE A N 1
ATOM 1833 C CA . PHE A 1 238 ? -30.292 1.998 50.843 1.00 70.75 238 PHE A CA 1
ATOM 1834 C C . PHE A 1 238 ? -31.638 2.720 50.759 1.00 70.75 238 PHE A C 1
ATOM 1836 O O . PHE A 1 238 ? -32.128 3.234 51.765 1.00 70.75 238 PHE A O 1
ATOM 1843 N N . VAL A 1 239 ? -32.230 2.769 49.563 1.00 76.50 239 VAL A N 1
ATOM 1844 C CA . VAL A 1 239 ? -33.513 3.444 49.306 1.00 76.50 239 VAL A CA 1
ATOM 1845 C C . VAL A 1 239 ? -34.435 2.510 48.538 1.00 76.50 239 VAL A C 1
ATOM 1847 O O . VAL A 1 239 ? -34.029 1.994 47.501 1.00 76.50 239 VAL A O 1
ATOM 1850 N N . ASP A 1 240 ? -35.669 2.342 49.008 1.00 79.31 240 ASP A N 1
ATOM 1851 C CA . ASP A 1 240 ? -36.695 1.539 48.338 1.00 79.31 240 ASP A CA 1
ATOM 1852 C C . ASP A 1 240 ? -38.033 2.293 48.269 1.00 79.31 240 ASP A C 1
ATOM 1854 O O . ASP A 1 240 ? -38.306 3.207 49.055 1.00 79.31 240 ASP A O 1
ATOM 1858 N N . LEU A 1 241 ? -38.871 1.910 47.310 1.00 77.69 241 LEU A N 1
ATOM 1859 C CA . LEU A 1 241 ? -40.229 2.407 47.142 1.00 77.69 241 LEU A CA 1
ATOM 1860 C C . LEU A 1 241 ? -41.167 1.674 48.108 1.00 77.69 241 LEU A C 1
ATOM 1862 O O . LEU A 1 241 ? -41.337 0.457 48.051 1.00 77.69 241 LEU A O 1
ATOM 1866 N N . ARG A 1 242 ? -41.844 2.421 48.985 1.00 81.25 242 ARG A N 1
ATOM 1867 C CA . ARG A 1 242 ? -42.870 1.839 49.863 1.00 81.25 242 ARG A CA 1
ATOM 1868 C C . ARG A 1 242 ? -44.003 1.228 49.039 1.00 81.25 242 ARG A C 1
ATOM 1870 O O . ARG A 1 242 ? -44.568 1.894 48.178 1.00 81.25 242 ARG A O 1
ATOM 1877 N N . GLY A 1 243 ? -44.365 -0.016 49.356 1.00 77.44 243 GLY A N 1
ATOM 1878 C CA . GLY A 1 243 ? -45.483 -0.709 48.706 1.00 77.44 243 GLY A CA 1
ATOM 1879 C C . GLY A 1 243 ? -45.207 -1.127 47.260 1.00 77.44 243 GLY A C 1
ATOM 1880 O O . GLY A 1 243 ? -46.155 -1.359 46.515 1.00 77.44 243 GLY A O 1
ATOM 1881 N N . PHE A 1 244 ? -43.933 -1.225 46.858 1.00 78.12 244 PHE A N 1
ATOM 1882 C CA . PHE A 1 244 ? -43.537 -1.574 45.492 1.00 78.12 244 PHE A CA 1
ATOM 1883 C C . PHE A 1 244 ? -44.213 -2.849 44.968 1.00 78.12 244 PHE A C 1
ATOM 1885 O O . PHE A 1 244 ? -44.689 -2.857 43.837 1.00 78.12 244 PHE A O 1
ATOM 1892 N N . THR A 1 245 ? -44.315 -3.895 45.793 1.00 75.81 245 THR A N 1
ATOM 1893 C CA . THR A 1 245 ? -44.926 -5.177 45.411 1.00 75.81 245 THR A CA 1
ATOM 1894 C C . THR A 1 245 ? -46.371 -4.996 44.946 1.00 75.81 245 THR A C 1
ATOM 1896 O O . THR A 1 245 ? -46.679 -5.282 43.792 1.00 75.81 245 THR A O 1
ATOM 1899 N N . SER A 1 246 ? -47.226 -4.402 45.782 1.00 76.81 246 SER A N 1
ATOM 1900 C CA . SER A 1 246 ? -48.629 -4.142 45.433 1.00 76.81 246 SER A CA 1
ATOM 1901 C C . SER A 1 246 ? -48.768 -3.169 44.254 1.00 76.81 246 SER A C 1
ATOM 1903 O O . SER A 1 246 ? -49.668 -3.304 43.427 1.00 76.81 246 SER A O 1
ATOM 1905 N N . LEU A 1 247 ? -47.851 -2.202 44.131 1.00 75.38 247 LEU A N 1
ATOM 1906 C CA . LEU A 1 247 ? -47.830 -1.255 43.014 1.00 75.38 247 LEU A CA 1
ATOM 1907 C C . LEU A 1 247 ? -47.514 -1.962 41.682 1.00 75.38 247 LEU A C 1
ATOM 1909 O O . LEU A 1 247 ? -48.129 -1.669 40.658 1.00 75.38 247 LEU A O 1
ATOM 1913 N N . SER A 1 248 ? -46.579 -2.913 41.698 1.00 79.31 248 SER A N 1
ATOM 1914 C CA . SER A 1 248 ? -46.143 -3.655 40.511 1.00 79.31 248 SER A CA 1
ATOM 1915 C C . SER A 1 248 ? -47.190 -4.641 39.984 1.00 79.31 248 SER A C 1
ATOM 1917 O O . SER A 1 248 ? -47.212 -4.920 38.789 1.00 79.31 248 SER A O 1
ATOM 1919 N N . GLU A 1 249 ? -48.083 -5.114 40.854 1.00 82.81 249 GLU A N 1
ATOM 1920 C CA . GLU A 1 249 ? -49.186 -6.017 40.502 1.00 82.81 249 GLU A CA 1
ATOM 1921 C C . GLU A 1 249 ? -50.372 -5.285 39.857 1.00 82.81 249 GLU A C 1
ATOM 1923 O O . GLU A 1 249 ? -51.158 -5.899 39.138 1.00 82.81 249 GLU A O 1
ATOM 1928 N N . THR A 1 250 ? -50.500 -3.974 40.090 1.00 81.81 250 THR A N 1
ATOM 1929 C CA . THR A 1 250 ? -51.700 -3.205 39.712 1.00 81.81 250 THR A CA 1
ATOM 1930 C C . THR A 1 250 ? -51.469 -2.259 38.524 1.00 81.81 250 THR A C 1
ATOM 1932 O O . THR A 1 250 ? -52.417 -1.885 37.834 1.00 81.81 250 THR A O 1
ATOM 1935 N N . ILE A 1 251 ? -50.223 -1.844 38.269 1.00 83.88 251 ILE A N 1
ATOM 1936 C CA . ILE A 1 251 ? -49.886 -0.841 37.245 1.00 83.88 251 ILE A CA 1
ATOM 1937 C C . ILE A 1 251 ? -49.410 -1.511 35.938 1.00 83.88 251 ILE A C 1
ATOM 1939 O O . ILE A 1 251 ? -48.625 -2.458 35.991 1.00 83.88 251 ILE A O 1
ATOM 1943 N N . PRO A 1 252 ? -49.791 -0.994 34.749 1.00 85.50 252 PRO A N 1
ATOM 1944 C CA . PRO A 1 252 ? -49.249 -1.456 33.471 1.00 85.50 252 PRO A CA 1
ATOM 1945 C C . PRO A 1 252 ? -47.716 -1.376 33.396 1.00 85.50 252 PRO A C 1
ATOM 1947 O O . PRO A 1 252 ? -47.104 -0.398 33.837 1.00 85.50 252 PRO A O 1
ATOM 1950 N N . LEU A 1 253 ? -47.094 -2.375 32.762 1.00 76.50 253 LEU A N 1
ATOM 1951 C CA . LEU A 1 253 ? -45.636 -2.550 32.717 1.00 76.50 253 LEU A CA 1
ATOM 1952 C C . LEU A 1 253 ? -44.885 -1.312 32.191 1.00 76.50 253 LEU A C 1
ATOM 1954 O O . LEU A 1 253 ? -43.845 -0.943 32.740 1.00 76.50 253 LEU A O 1
ATOM 1958 N N . GLU A 1 254 ? -45.404 -0.634 31.159 1.00 78.50 254 GLU A N 1
ATOM 1959 C CA . GLU A 1 254 ? -44.752 0.567 30.617 1.00 78.50 254 GLU A CA 1
ATOM 1960 C C . GLU A 1 254 ? -44.766 1.742 31.600 1.00 78.50 254 GLU A C 1
ATOM 1962 O O . GLU A 1 254 ? -43.814 2.523 31.646 1.00 78.50 254 GLU A O 1
ATOM 1967 N N . MET A 1 255 ? -45.829 1.869 32.395 1.00 75.50 255 MET A N 1
ATOM 1968 C CA . MET A 1 255 ? -45.963 2.931 33.388 1.00 75.50 255 MET A CA 1
ATOM 1969 C C . MET A 1 255 ? -45.072 2.655 34.604 1.00 75.50 255 MET A C 1
ATOM 1971 O O . MET A 1 255 ? -44.395 3.560 35.089 1.00 75.50 255 MET A O 1
ATOM 1975 N N . LEU A 1 256 ? -44.979 1.391 35.029 1.00 79.69 256 LEU A N 1
ATOM 1976 C CA . LEU A 1 256 ? -44.048 0.958 36.072 1.00 79.69 256 LEU A CA 1
ATOM 1977 C C . LEU A 1 256 ? -42.587 1.227 35.673 1.00 79.69 256 LEU A C 1
ATOM 1979 O O . LEU A 1 256 ? -41.803 1.734 36.475 1.00 79.69 256 LEU A O 1
ATOM 1983 N N . ALA A 1 257 ? -42.221 0.942 34.419 1.00 77.75 257 ALA A N 1
ATOM 1984 C CA . ALA A 1 257 ? -40.879 1.204 33.905 1.00 77.75 257 ALA A CA 1
ATOM 1985 C C . ALA A 1 257 ? -40.527 2.704 33.898 1.00 77.75 257 ALA A C 1
ATOM 1987 O O . ALA A 1 257 ? -39.393 3.065 34.223 1.00 77.75 257 ALA A O 1
ATOM 1988 N N . ARG A 1 258 ? -41.487 3.581 33.563 1.00 80.12 258 ARG A N 1
ATOM 1989 C CA . ARG A 1 258 ? -41.308 5.043 33.628 1.00 80.12 258 ARG A CA 1
ATOM 1990 C C . ARG A 1 258 ? -41.158 5.534 35.063 1.00 80.12 258 ARG A C 1
ATOM 1992 O O . ARG A 1 258 ? -40.202 6.247 35.346 1.00 80.12 258 ARG A O 1
ATOM 1999 N N . LEU A 1 259 ? -42.023 5.080 35.969 1.00 82.44 259 LEU A N 1
ATOM 2000 C CA . LEU A 1 259 ? -41.960 5.424 37.390 1.00 82.44 259 LEU A CA 1
ATOM 2001 C C . LEU A 1 259 ? -40.607 5.037 38.007 1.00 82.44 259 LEU A C 1
ATOM 2003 O O . LEU A 1 259 ? -39.977 5.837 38.697 1.00 82.44 259 LEU A O 1
ATOM 2007 N N . LEU A 1 260 ? -40.109 3.837 37.702 1.00 83.69 260 LEU A N 1
ATOM 2008 C CA . LEU A 1 260 ? -38.783 3.396 38.140 1.00 83.69 260 LEU A CA 1
ATOM 2009 C C . LEU A 1 260 ? -37.650 4.240 37.540 1.00 83.69 260 LEU A C 1
ATOM 2011 O O . LEU A 1 260 ? -36.649 4.495 38.212 1.00 83.69 260 LEU A O 1
ATOM 2015 N N . ALA A 1 261 ? -37.781 4.668 36.282 1.00 80.25 261 ALA A N 1
ATOM 2016 C CA . ALA A 1 261 ? -36.792 5.527 35.642 1.00 80.25 261 ALA A CA 1
ATOM 2017 C C . ALA A 1 261 ? -36.729 6.914 36.301 1.00 80.25 261 ALA A C 1
ATOM 2019 O O . ALA A 1 261 ? -35.627 7.374 36.605 1.00 80.25 261 ALA A O 1
ATOM 2020 N N . GLU A 1 262 ? -37.883 7.528 36.575 1.00 82.06 262 GLU A N 1
ATOM 2021 C CA . GLU A 1 262 ? -38.003 8.829 37.245 1.00 82.06 262 GLU A CA 1
ATOM 2022 C C . GLU A 1 262 ? -37.508 8.775 38.691 1.00 82.06 262 GLU A C 1
ATOM 2024 O O . GLU A 1 262 ? -36.685 9.597 39.098 1.00 82.06 262 GLU A O 1
ATOM 2029 N N . PHE A 1 263 ? -37.926 7.759 39.453 1.00 82.19 263 PHE A N 1
ATOM 2030 C CA . PHE A 1 263 ? -37.451 7.539 40.818 1.00 82.19 263 PHE A CA 1
ATOM 2031 C C . PHE A 1 263 ? -35.925 7.407 40.862 1.00 82.19 263 PHE A C 1
ATOM 2033 O O . PHE A 1 263 ? -35.253 8.065 41.659 1.00 82.19 263 PHE A O 1
ATOM 2040 N N . ARG A 1 264 ? -35.354 6.606 39.954 1.00 75.69 264 ARG A N 1
ATOM 2041 C CA . ARG A 1 264 ? -33.902 6.443 39.860 1.00 75.69 264 ARG A CA 1
ATOM 2042 C C . ARG A 1 264 ? -33.209 7.758 39.524 1.00 75.69 264 ARG A C 1
ATOM 2044 O O . ARG A 1 264 ? -32.136 8.019 40.064 1.00 75.69 264 ARG A O 1
ATOM 2051 N N . GLU A 1 265 ? -33.771 8.562 38.627 1.00 80.06 265 GLU A N 1
ATOM 2052 C CA . GLU A 1 265 ? -33.196 9.856 38.267 1.00 80.06 265 GLU A CA 1
ATOM 2053 C C . GLU A 1 265 ? -33.191 10.822 39.457 1.00 80.06 265 GLU A C 1
ATOM 2055 O O . GLU A 1 265 ? -32.160 11.440 39.723 1.00 80.06 265 GLU A O 1
ATOM 2060 N N . LEU A 1 266 ? -34.295 10.890 40.206 1.00 82.38 266 LEU A N 1
ATOM 2061 C CA . LEU A 1 266 ? -34.431 11.728 41.395 1.00 82.38 266 LEU A CA 1
ATOM 2062 C C . LEU A 1 266 ? -33.397 11.359 42.468 1.00 82.38 266 LEU A C 1
ATOM 2064 O O . LEU A 1 266 ? -32.637 12.217 42.915 1.00 82.38 266 LEU A O 1
ATOM 2068 N N . VAL A 1 267 ? -33.307 10.071 42.818 1.00 79.75 267 VAL A N 1
ATOM 2069 C CA . VAL A 1 267 ? -32.333 9.569 43.803 1.00 79.75 267 VAL A CA 1
ATOM 2070 C C . VAL A 1 267 ? -30.902 9.831 43.334 1.00 79.75 267 VAL A C 1
ATOM 2072 O O . VAL A 1 267 ? -30.076 10.325 44.096 1.00 79.75 267 VAL A O 1
ATOM 2075 N N . THR A 1 268 ? -30.606 9.554 42.062 1.00 75.31 268 THR A N 1
ATOM 2076 C CA . THR A 1 268 ? -29.265 9.768 41.496 1.00 75.31 268 THR A CA 1
ATOM 2077 C C . THR A 1 268 ? -28.867 11.243 41.548 1.00 75.31 268 THR A C 1
ATOM 2079 O O . THR A 1 268 ? -27.735 11.560 41.904 1.00 75.31 268 THR A O 1
ATOM 2082 N N . ARG A 1 269 ? -29.788 12.150 41.202 1.00 77.56 269 ARG A N 1
ATOM 2083 C CA . ARG A 1 269 ? -29.551 13.598 41.202 1.00 77.56 269 ARG A CA 1
ATOM 2084 C C . ARG A 1 269 ? -29.194 14.108 42.597 1.00 77.56 269 ARG A C 1
ATOM 2086 O O . ARG A 1 269 ? -28.232 14.860 42.729 1.00 77.56 269 ARG A O 1
ATOM 2093 N N . GLU A 1 270 ? -29.920 13.659 43.617 1.00 78.44 270 GLU A N 1
ATOM 2094 C CA . GLU A 1 270 ? -29.677 14.067 45.002 1.00 78.44 270 GLU A CA 1
ATOM 2095 C C . GLU A 1 270 ? -28.347 13.508 45.532 1.00 78.44 270 GLU A C 1
ATOM 2097 O O . GLU A 1 270 ? -27.549 14.244 46.107 1.00 78.44 270 GLU A O 1
ATOM 2102 N N . VAL A 1 271 ? -28.037 12.235 45.258 1.00 74.94 271 VAL A N 1
ATOM 2103 C CA . VAL A 1 271 ? -26.755 11.618 45.652 1.00 74.94 271 VAL A CA 1
ATOM 2104 C C . VAL A 1 271 ? -25.562 12.369 45.048 1.00 74.94 271 VAL A C 1
ATOM 2106 O O . VAL A 1 271 ? -24.589 12.648 45.753 1.00 74.94 271 VAL A O 1
ATOM 2109 N N . PHE A 1 272 ? -25.643 12.765 43.774 1.00 68.25 272 PHE A N 1
ATOM 2110 C CA . PHE A 1 272 ? -24.591 13.562 43.139 1.00 68.25 272 PHE A CA 1
ATOM 2111 C C . PHE A 1 272 ? -24.471 14.972 43.725 1.00 68.25 272 PHE A C 1
ATOM 2113 O O . PHE A 1 272 ? -23.351 15.456 43.896 1.00 68.25 272 PHE A O 1
ATOM 2120 N N . ALA A 1 273 ? -25.588 15.624 44.067 1.00 71.50 273 ALA A N 1
ATOM 2121 C CA . ALA A 1 273 ? -25.575 16.956 44.675 1.00 71.50 273 ALA A CA 1
ATOM 2122 C C . ALA A 1 273 ? -24.812 16.987 46.015 1.00 71.50 273 ALA A C 1
ATOM 2124 O O . ALA A 1 273 ? -24.213 18.006 46.362 1.00 71.50 273 ALA A O 1
ATOM 2125 N N . HIS A 1 274 ? -24.765 15.856 46.732 1.00 72.19 274 HIS A N 1
ATOM 2126 C CA . HIS A 1 274 ? -24.032 15.703 47.997 1.00 72.19 274 HIS A CA 1
ATOM 2127 C C . HIS A 1 274 ? -22.665 15.011 47.862 1.00 72.19 274 HIS A C 1
ATOM 2129 O O . HIS A 1 274 ? -22.023 14.728 48.876 1.00 72.19 274 HIS A O 1
ATOM 2135 N N . GLY A 1 275 ? -22.178 14.802 46.634 1.00 60.28 275 GLY A N 1
ATOM 2136 C CA . GLY A 1 275 ? -20.829 14.297 46.361 1.00 60.28 275 GLY A CA 1
ATOM 2137 C C . GLY A 1 275 ? -20.664 12.777 46.453 1.00 60.28 275 GLY A C 1
ATOM 2138 O O . GLY A 1 275 ? -19.558 12.319 46.737 1.00 60.28 275 GLY A O 1
ATOM 2139 N N . GLY A 1 276 ? -21.731 11.998 46.247 1.00 59.03 276 GLY A N 1
ATOM 2140 C CA . GLY A 1 276 ? -21.629 10.546 46.083 1.00 59.03 276 GLY A CA 1
ATOM 2141 C C . GLY A 1 276 ? -21.271 10.121 44.652 1.00 59.03 276 GLY A 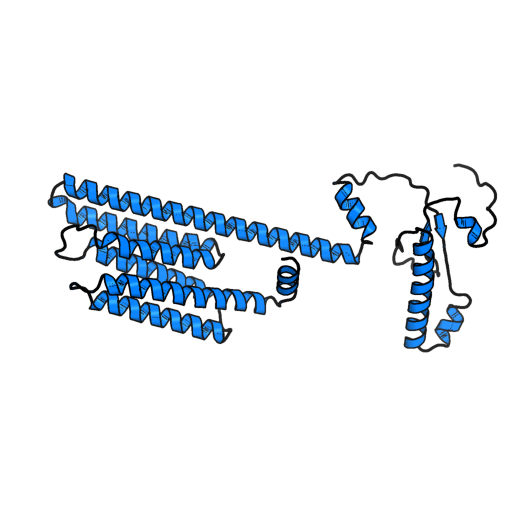C 1
ATOM 2142 O O . GLY A 1 276 ? -21.660 10.794 43.695 1.00 59.03 276 GLY A O 1
ATOM 2143 N N . ASP A 1 277 ? -20.529 9.017 44.492 1.00 55.88 277 ASP A N 1
ATOM 2144 C CA . ASP A 1 277 ? -20.226 8.424 43.175 1.00 55.88 277 ASP A CA 1
ATOM 2145 C C . ASP A 1 277 ? -21.255 7.343 42.807 1.00 55.88 277 ASP A C 1
ATOM 2147 O O . ASP A 1 277 ? -21.906 6.712 43.642 1.00 55.88 277 ASP A O 1
ATOM 2151 N N . ARG A 1 278 ? -21.416 7.130 41.505 1.00 50.84 278 ARG A N 1
ATOM 2152 C CA . ARG A 1 278 ? -22.380 6.224 40.888 1.00 50.84 278 ARG A CA 1
ATOM 2153 C C . ARG A 1 278 ? -21.877 4.780 40.915 1.00 50.84 278 ARG A C 1
ATOM 2155 O O . ARG A 1 278 ? -21.765 4.157 39.860 1.00 50.84 278 ARG A O 1
ATOM 2162 N N . GLN A 1 279 ? -21.591 4.222 42.086 1.00 46.78 279 GLN A N 1
ATOM 2163 C CA . GLN A 1 279 ? -21.408 2.775 42.220 1.00 46.78 279 GLN A CA 1
ATOM 2164 C C . GLN A 1 279 ? -22.698 2.127 42.706 1.00 46.78 279 GLN A C 1
ATOM 2166 O O . GLN A 1 279 ? -22.941 1.960 43.892 1.00 46.78 279 GLN A O 1
ATOM 2171 N N . VAL A 1 280 ? -23.525 1.736 41.737 1.00 42.50 280 VAL A N 1
ATOM 2172 C CA . VAL A 1 280 ? -24.609 0.777 41.946 1.00 42.50 280 VAL A CA 1
ATOM 2173 C C . VAL A 1 280 ? -24.111 -0.575 41.423 1.00 42.50 280 VAL A C 1
ATOM 2175 O O . VAL A 1 280 ? -24.079 -0.762 40.201 1.00 42.50 280 VAL A O 1
ATOM 2178 N N . PRO A 1 281 ? -23.712 -1.532 42.282 1.00 35.78 281 PRO A N 1
ATOM 2179 C CA . PRO A 1 281 ? -23.512 -2.914 41.873 1.00 35.78 281 PRO A CA 1
ATOM 2180 C C . PRO A 1 281 ? -24.840 -3.418 41.308 1.00 35.78 281 PRO A C 1
ATOM 2182 O O . PRO A 1 281 ? -25.854 -3.475 42.006 1.00 35.78 281 PRO A O 1
ATOM 2185 N N . ARG A 1 282 ? -24.881 -3.728 40.010 1.00 38.81 282 ARG A N 1
ATOM 2186 C CA . ARG A 1 282 ? -26.091 -4.297 39.421 1.00 38.81 282 ARG A CA 1
ATOM 2187 C C . ARG A 1 282 ? -26.219 -5.746 39.873 1.00 38.81 282 ARG A C 1
ATOM 2189 O O . ARG A 1 282 ? -25.416 -6.574 39.459 1.00 38.81 282 ARG A O 1
ATOM 2196 N N . ARG A 1 283 ? -27.326 -5.999 40.580 1.00 33.41 283 ARG A N 1
ATOM 2197 C CA . ARG A 1 283 ? -27.942 -7.294 40.905 1.00 33.41 283 ARG A CA 1
ATOM 2198 C C . ARG A 1 283 ? -27.485 -7.902 42.233 1.00 33.41 283 ARG A C 1
ATOM 2200 O O . ARG A 1 283 ? -26.564 -8.705 42.275 1.00 33.41 283 ARG A O 1
ATOM 2207 N N . TRP A 1 284 ? -28.255 -7.602 43.273 1.00 35.16 284 TRP A N 1
ATOM 2208 C CA . TRP A 1 284 ? -28.630 -8.606 44.261 1.00 35.16 284 TRP A CA 1
ATOM 2209 C C . TRP A 1 284 ? -30.000 -9.125 43.831 1.00 35.16 284 TRP A C 1
ATOM 2211 O O . TRP A 1 284 ? -30.974 -8.374 43.788 1.00 35.16 284 TRP A O 1
ATOM 2221 N N . SER A 1 285 ? -30.047 -10.363 43.343 1.00 33.94 285 SER A N 1
ATOM 2222 C CA . SER A 1 285 ? -31.310 -11.088 43.277 1.00 33.94 285 SER A CA 1
ATOM 2223 C C . SER A 1 285 ? -31.759 -11.266 44.720 1.00 33.94 285 SER A C 1
ATOM 2225 O O . SER A 1 285 ? -31.029 -11.882 45.490 1.00 33.94 285 SER A O 1
ATOM 2227 N N . ASP A 1 286 ? -32.905 -10.668 45.036 1.00 37.91 286 ASP A N 1
ATOM 2228 C CA . ASP A 1 286 ? -33.692 -10.809 46.266 1.00 37.91 286 ASP A CA 1
ATOM 2229 C C . ASP A 1 286 ? -33.619 -9.575 47.185 1.00 37.91 286 ASP A C 1
ATOM 2231 O O . ASP A 1 286 ? -32.790 -9.460 48.081 1.00 37.91 286 ASP A O 1
ATOM 2235 N N . GLY A 1 287 ? -34.55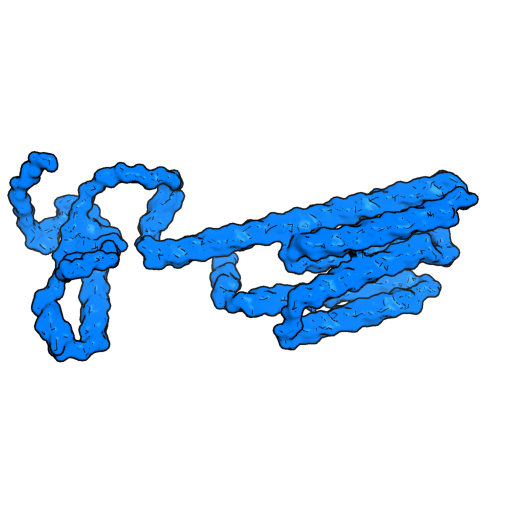1 -8.642 46.937 1.00 36.53 287 GLY A N 1
ATOM 2236 C CA . GLY A 1 287 ? -34.910 -7.546 47.843 1.00 36.53 287 GLY A CA 1
ATOM 2237 C C . GLY A 1 287 ? -34.221 -6.203 47.575 1.00 36.53 287 GLY A C 1
ATOM 2238 O O . GLY A 1 287 ? -33.093 -6.003 47.997 1.00 36.53 287 GLY A O 1
ATOM 2239 N N . GLY A 1 288 ? -34.942 -5.292 46.903 1.00 36.97 288 GLY A N 1
ATOM 2240 C CA . GLY A 1 288 ? -35.021 -3.817 47.054 1.00 36.97 288 GLY A CA 1
ATOM 2241 C C . GLY A 1 288 ? -33.837 -2.921 47.469 1.00 36.97 288 GLY A C 1
ATOM 2242 O O . GLY A 1 288 ? -34.056 -1.738 47.714 1.00 36.97 288 GLY A O 1
ATOM 2243 N N . LEU A 1 289 ? -32.602 -3.403 47.573 1.00 36.91 289 LEU A N 1
ATOM 2244 C CA . LEU A 1 289 ? -31.515 -2.688 48.238 1.00 36.91 289 LEU A CA 1
ATOM 2245 C C . LEU A 1 289 ? -30.551 -2.034 47.227 1.00 36.91 289 LEU A C 1
ATOM 2247 O O . LEU A 1 289 ? -29.831 -2.715 46.497 1.00 36.91 289 LEU A O 1
ATOM 2251 N N . TRP A 1 290 ? -30.510 -0.698 47.203 1.00 42.31 290 TRP A N 1
ATOM 2252 C CA . TRP A 1 290 ? -29.656 0.090 46.302 1.00 42.31 290 TRP A CA 1
ATOM 2253 C C . TRP A 1 290 ? -28.582 0.852 47.075 1.00 42.31 290 TRP A C 1
ATOM 2255 O O . TRP A 1 290 ? -28.956 1.810 47.733 1.00 42.31 290 TRP A O 1
ATOM 2265 N N . PRO A 1 291 ? -27.291 0.485 47.013 1.00 35.91 291 PRO A N 1
ATOM 2266 C CA . PRO A 1 291 ? -26.234 1.211 47.710 1.00 35.91 291 PRO A CA 1
ATOM 2267 C C . PRO A 1 291 ? -25.878 2.523 46.987 1.00 35.91 291 PRO A C 1
ATOM 2269 O O . PRO A 1 291 ? -25.706 2.541 45.768 1.00 35.91 291 PRO A O 1
ATOM 2272 N N . ALA A 1 292 ? -25.730 3.610 47.742 1.00 40.16 292 ALA A N 1
ATOM 2273 C CA . ALA A 1 292 ? -25.085 4.847 47.298 1.00 40.16 292 ALA A CA 1
ATOM 2274 C C . ALA A 1 292 ? -23.878 5.152 48.193 1.00 40.16 292 ALA A C 1
ATOM 2276 O O . ALA A 1 292 ? -24.022 5.149 49.415 1.00 40.16 292 ALA A O 1
ATOM 2277 N N . GLU A 1 293 ? -22.717 5.398 47.581 1.00 38.75 293 GLU A N 1
ATOM 2278 C CA . GLU A 1 293 ? -21.450 5.717 48.246 1.00 38.75 293 GLU A CA 1
ATOM 2279 C C . GLU A 1 293 ? -21.375 7.228 48.502 1.00 38.75 293 GLU A C 1
ATOM 2281 O O . GLU A 1 293 ? -21.317 8.006 47.553 1.00 38.75 293 GLU A O 1
ATOM 2286 N N . ILE A 1 294 ? -21.402 7.664 49.767 1.00 44.38 294 ILE A N 1
ATOM 2287 C CA . ILE A 1 294 ? -21.333 9.092 50.132 1.00 44.38 294 ILE A CA 1
ATOM 2288 C C . ILE A 1 294 ? -20.012 9.377 50.846 1.00 44.38 294 ILE A C 1
ATOM 2290 O O . ILE A 1 294 ? -19.723 8.801 51.897 1.00 44.38 294 ILE A O 1
ATOM 2294 N N . ASN A 1 295 ? -19.223 10.308 50.304 1.00 36.91 295 ASN A N 1
ATOM 2295 C CA . ASN A 1 295 ? -17.932 10.685 50.867 1.00 36.91 295 ASN A CA 1
ATOM 2296 C C . ASN A 1 295 ? -18.075 11.901 51.810 1.00 36.91 295 ASN A C 1
ATOM 2298 O O . ASN A 1 295 ? -18.310 13.039 51.384 1.00 36.91 295 ASN A O 1
ATOM 2302 N N . GLY A 1 296 ? -17.949 11.658 53.120 1.00 37.66 296 GLY A N 1
ATOM 2303 C CA . GLY A 1 296 ? -17.877 12.696 54.155 1.00 37.66 296 GLY A CA 1
ATOM 2304 C C . GLY A 1 296 ? -18.911 12.557 55.277 1.00 37.66 296 GLY A C 1
ATOM 2305 O O . GLY A 1 296 ? -20.049 13.016 55.164 1.00 37.66 296 GLY A O 1
ATOM 2306 N N . GLY A 1 297 ? -18.470 12.051 56.433 1.00 38.50 297 GLY A N 1
ATOM 2307 C CA . GLY A 1 297 ? -19.301 11.785 57.620 1.00 38.50 297 GLY A CA 1
ATOM 2308 C C . GLY A 1 297 ? -19.995 12.992 58.277 1.00 38.50 297 GLY A C 1
ATOM 2309 O O . GLY A 1 297 ? -20.769 12.813 59.212 1.00 38.50 297 GLY A O 1
ATOM 2310 N N . ARG A 1 298 ? -19.771 14.226 57.799 1.00 39.53 298 ARG A N 1
ATOM 2311 C CA . ARG A 1 298 ? -20.436 15.443 58.312 1.00 39.53 298 ARG A CA 1
ATOM 2312 C C . ARG A 1 298 ? -21.659 15.899 57.505 1.00 39.53 298 ARG A C 1
ATOM 2314 O O . ARG A 1 298 ? -22.362 16.791 57.969 1.00 39.53 298 ARG A O 1
ATOM 2321 N N . ARG A 1 299 ? -21.940 15.314 56.330 1.00 40.00 299 ARG A N 1
ATOM 2322 C CA . ARG A 1 299 ? -23.080 15.719 55.476 1.00 40.00 299 ARG A CA 1
ATOM 2323 C C . ARG A 1 299 ? -24.331 14.835 55.602 1.00 40.00 299 ARG A C 1
ATOM 2325 O O . ARG A 1 299 ? -25.412 15.301 55.257 1.00 40.00 299 ARG A O 1
ATOM 2332 N N . CYS A 1 300 ? -24.229 13.640 56.191 1.00 41.16 300 CYS A N 1
ATOM 2333 C CA . CYS A 1 300 ? -25.363 12.714 56.363 1.00 41.16 300 CYS A CA 1
ATOM 2334 C C . CYS A 1 300 ? -26.478 13.209 57.305 1.00 41.16 300 CYS A C 1
ATOM 2336 O O . CYS A 1 300 ? -27.619 12.770 57.186 1.00 41.16 300 CYS A O 1
ATOM 2338 N N . THR A 1 301 ? -26.207 14.132 58.231 1.00 44.25 301 THR A N 1
ATOM 2339 C CA . THR A 1 301 ? -27.208 14.594 59.214 1.00 44.25 301 THR A CA 1
ATOM 2340 C C . THR A 1 301 ? -28.333 15.435 58.608 1.00 44.25 301 THR A C 1
ATOM 2342 O O . THR A 1 301 ? -29.399 15.534 59.211 1.00 44.25 301 THR A O 1
ATOM 2345 N N . ARG A 1 302 ? -28.150 16.007 57.409 1.00 43.53 302 ARG A N 1
ATOM 2346 C CA . ARG A 1 302 ? -29.175 16.841 56.755 1.00 43.53 302 ARG A CA 1
ATOM 2347 C C . ARG A 1 302 ? -30.277 16.031 56.049 1.00 43.53 302 ARG A C 1
ATOM 2349 O O . ARG A 1 302 ? -31.305 16.602 55.712 1.00 43.53 302 ARG A O 1
ATOM 2356 N N . LEU A 1 303 ? -30.089 14.715 55.897 1.00 45.62 303 LEU A N 1
ATOM 2357 C CA . LEU A 1 303 ? -31.063 13.756 55.345 1.00 45.62 303 LEU A CA 1
ATOM 2358 C C . LEU A 1 303 ? -31.925 13.068 56.429 1.00 45.62 303 LEU A C 1
ATOM 2360 O O . LEU A 1 303 ? -32.637 12.113 56.136 1.00 45.62 303 LEU A O 1
ATOM 2364 N N . GLY A 1 304 ? -31.888 13.547 57.681 1.00 37.94 304 GLY A N 1
ATOM 2365 C CA . GLY A 1 304 ? -32.793 13.078 58.740 1.00 37.94 304 GLY A CA 1
ATOM 2366 C C . GLY A 1 304 ? -32.375 11.786 59.454 1.00 37.94 304 GLY A C 1
ATOM 2367 O O . GLY A 1 304 ? -33.239 11.038 59.902 1.00 37.94 304 GLY A O 1
ATOM 2368 N N . MET A 1 305 ? -31.075 11.511 59.605 1.00 39.53 305 MET A N 1
ATOM 2369 C CA . MET A 1 305 ? -30.591 10.347 60.367 1.00 39.53 305 MET A CA 1
ATOM 2370 C C . MET A 1 305 ? -30.140 10.711 61.794 1.00 39.53 305 MET A C 1
ATOM 2372 O O . MET A 1 305 ? -29.318 11.608 61.989 1.00 39.53 305 MET A O 1
ATOM 2376 N N . ARG A 1 306 ? -30.625 9.957 62.794 1.00 30.55 306 ARG A N 1
ATOM 2377 C CA . ARG A 1 306 ? -29.975 9.806 64.113 1.00 30.55 306 ARG A CA 1
ATOM 2378 C C . ARG A 1 306 ? -28.795 8.835 63.975 1.00 30.55 306 ARG A C 1
ATOM 2380 O O . ARG A 1 306 ? -28.906 7.849 63.253 1.00 30.55 306 ARG A O 1
ATOM 2387 N N . ARG A 1 307 ? -27.683 9.098 64.678 1.00 30.91 307 ARG A N 1
ATOM 2388 C CA . ARG A 1 307 ? -26.550 8.156 64.773 1.00 30.91 307 ARG A CA 1
ATOM 2389 C C . ARG A 1 307 ? -27.027 6.823 65.377 1.00 30.91 307 ARG A C 1
ATOM 2391 O O . ARG A 1 307 ? -27.704 6.873 66.405 1.00 30.91 307 ARG A O 1
ATOM 2398 N N . PRO A 1 308 ? -26.658 5.663 64.811 1.00 30.31 308 PRO A N 1
ATOM 2399 C CA . PRO A 1 308 ? -26.759 4.407 65.537 1.00 30.31 308 PRO A CA 1
ATOM 2400 C C . PRO A 1 308 ? -25.712 4.373 66.668 1.00 30.31 308 PRO A C 1
ATOM 2402 O O . PRO A 1 308 ? -24.628 4.942 66.495 1.00 30.31 308 PRO A O 1
ATOM 2405 N N . PRO A 1 309 ? -26.021 3.745 67.819 1.00 34.62 309 PRO A N 1
ATOM 2406 C CA . PRO A 1 309 ? -25.051 3.545 68.881 1.00 34.62 309 PRO A CA 1
ATOM 2407 C C . PRO A 1 309 ? -23.992 2.527 68.455 1.00 34.62 309 PRO A C 1
ATOM 2409 O O . PRO A 1 309 ? -24.226 1.660 67.615 1.00 34.62 309 PRO A O 1
ATOM 2412 N N . GLU A 1 310 ? -22.824 2.713 69.047 1.00 43.44 310 GLU A N 1
ATOM 2413 C CA . GLU A 1 310 ? -21.560 2.020 68.843 1.00 43.44 310 GLU A CA 1
ATOM 2414 C C . GLU A 1 310 ? -21.720 0.492 68.841 1.00 43.44 310 GLU A C 1
ATOM 2416 O O . GLU A 1 310 ? -22.277 -0.074 69.780 1.00 43.44 310 GLU A O 1
ATOM 2421 N N . TRP A 1 311 ? -21.195 -0.179 67.809 1.00 32.56 311 TRP A N 1
ATOM 2422 C CA . TRP A 1 311 ? -21.002 -1.628 67.828 1.00 32.56 311 TRP A CA 1
ATOM 2423 C C . TRP A 1 311 ? -19.540 -1.979 67.563 1.00 32.56 311 TRP A C 1
ATOM 2425 O O . TRP A 1 311 ? -18.918 -1.523 66.605 1.00 32.56 311 TRP A O 1
ATOM 2435 N N . TYR A 1 312 ? -19.046 -2.758 68.521 1.00 31.92 312 TYR A N 1
ATOM 2436 C CA . TYR A 1 312 ? -17.701 -3.228 68.803 1.00 31.92 312 TYR A CA 1
ATOM 2437 C C . TYR A 1 312 ? -16.928 -3.832 67.627 1.00 31.92 312 TYR A C 1
ATOM 2439 O O . TYR A 1 312 ? -17.474 -4.510 66.760 1.00 31.92 312 TYR A O 1
ATOM 2447 N N . ALA A 1 313 ? -15.611 -3.647 67.714 1.00 29.42 313 ALA A N 1
ATOM 2448 C CA . ALA A 1 313 ? -14.599 -4.387 66.984 1.00 29.42 313 ALA A CA 1
ATOM 2449 C C . ALA A 1 313 ? -14.655 -5.899 67.274 1.00 29.42 313 ALA A C 1
ATOM 2451 O O . ALA A 1 313 ? -14.704 -6.307 68.437 1.00 29.42 313 ALA A O 1
ATOM 2452 N N . ALA A 1 314 ? -14.554 -6.693 66.206 1.00 29.08 314 ALA A N 1
ATOM 2453 C CA . ALA A 1 314 ? -13.911 -8.005 66.154 1.00 29.08 314 ALA A CA 1
ATOM 2454 C C . ALA A 1 314 ? -13.411 -8.235 64.719 1.00 29.08 314 ALA A C 1
ATOM 2456 O O . ALA A 1 314 ? -14.211 -8.010 63.781 1.00 29.08 314 ALA A O 1
#

Radius of gyration: 35.24 Å; Cα contacts (8 Å, |Δi|>4): 195; chains: 1; bounding box: 87×28×102 Å

Solvent-accessible surface area (backbone atoms only — not comparable to full-atom values): 18318 Å² total; per-residue (Å²): 113,69,65,65,52,54,56,61,65,71,49,51,76,66,55,58,48,47,57,51,45,43,51,50,35,56,52,43,52,53,51,49,51,53,48,50,53,44,45,60,71,61,39,81,62,95,52,42,68,61,54,49,50,50,51,53,53,53,48,52,55,45,51,52,46,39,53,34,36,73,68,70,64,72,54,79,65,57,59,57,56,51,42,52,52,55,28,49,51,45,42,52,47,49,50,53,68,77,64,53,84,89,63,72,91,60,73,80,63,57,59,53,58,52,50,49,47,55,52,50,51,51,54,45,35,73,66,58,42,36,69,58,32,52,50,34,47,50,50,38,52,53,46,50,53,56,51,47,56,53,50,50,68,74,42,75,82,80,47,74,70,68,51,50,52,55,49,51,52,53,52,52,52,52,50,52,51,52,50,52,46,48,51,43,27,50,54,25,43,51,52,51,52,54,52,50,52,51,53,51,51,50,51,50,49,62,54,44,59,76,78,40,55,74,68,56,56,52,49,56,68,72,52,62,96,60,85,71,91,68,95,73,95,70,45,72,45,70,63,70,68,87,64,48,69,68,49,64,76,72,47,59,69,74,58,49,53,48,52,54,50,52,52,50,49,54,54,50,53,54,41,46,77,66,58,26,57,87,60,62,82,85,77,73,90,80,71,74,74,42,54,40,39,44,70,57,94,82,63,59,59,82,78,75,58,78,83,79,81,91,78,79,92,130

Sequence (314 aa):
MLSVVAEKLSLNAGQRRWHRERRSAWLRLVALAILVVNLGLAGTQDSGIVYENIIVVYGALTITALILAELRRGTTWLSWLYVVFDAMLVFILFHEHLFAPGKDLDHTLTAPSLAIGFVLLTHVALRLRPVLVFLFSGLVILGWLALLTVAVEAHLGKGAAHAWSAFLTEAALAAAFGFAALVCGLLTHDHNVILRTAVLAERRRANLSRFFSPTVLTELQATGTSLALGRREVAVMFVDLRGFTSLSETIPLEMLARLLAEFRELVTREVFAHGGDRQVPRRWSDGGLWPAEINGGRRCTRLGMRRPPEWYAA

Mean predicted aligned error: 16.89 Å

Secondary structure (DSSP, 8-state):
-HHHHHHHHHS-HHHHHHHHHHHHHHHHHHHHHHHHHHHHHHTTSS-HHHHHHHHHHHHHHHHHHHHHHHTT---HHHHHHHHHHHHHHHHHHHHHHHH-TT----TTTHHHHHHHHHHHHHHHHTT--HHHHHHHHHHHHHHHHHHHHHHHHHHTTS-HHHHHHHHHHHHHHHHHHHHHHHHHHHHHHHHHHHHHHHHHHHHHHHHHTTTS-HHHHHHHHHHTT---------EEEE---TTHHHHHHHS-HHHHHHHHHHHHHHHHHHHHHTTEE----S--SSS---EEEE--TTSGGGGTPPPPPP----

pLDDT: mean 71.05, std 17.39, range [29.08, 95.0]

Foldseek 3Di:
DVVVVVVLLPDDPLRVVLVLLQVLLVLLVVLLVLLCVLLVVVLPDDPVVVSVVLSVVSVVLSVVSNVCSVVSNDDPVVLLVVLVVLLVSLLVLVLCLLPVPDDDPPVPNVVSSLVSLLSSLVSQLSSLDLVSLCVSLVSNLVSLVVSLVVSCVVCVPVDDPVNVVVSVVSVVSNVVSVVSSVVSSVVSVVVVVVVVVVSVVVVVVVVVVVVDPPVVVVVPVVVPPDPDDDDDDWDWDWDFDPPLVVVVVPDDPVVNVVVVVVVVVVVVVVLVVQPWDPDFPPDDPDDRTTTITGPDPPPVVVVPDDDDDDDDDD